Protein AF-A0A2C9LCQ0-F1 (afdb_monomer)

Sequence (180 aa):
MQTNTQSTILKVDMPSDIKMYQDPTRDTKCDIILTFTYGMNLLIDLYFVDIIPLSNDRKSCPTGLEIFDQTGRTYFGSRICMEAWEWEEKHQQAAYKPLVVESSPLTFRLVSDGPYKGQGFRVHLNQFRPYWPCYTREFRCEQVQRCVHDDLTCDGWDDCGDFSDERVNAGCHLLTIRNS

Structure (mmCIF, N/CA/C/O backbone):
data_AF-A0A2C9LCQ0-F1
#
_entry.id   AF-A0A2C9LCQ0-F1
#
loop_
_atom_site.group_PDB
_atom_site.id
_atom_site.type_symbol
_atom_site.label_atom_id
_atom_site.label_alt_id
_atom_site.label_comp_id
_atom_site.label_asym_id
_atom_site.label_entity_id
_atom_site.label_seq_id
_atom_site.pdbx_PDB_ins_code
_atom_site.Cartn_x
_atom_site.Cartn_y
_atom_site.Cartn_z
_atom_site.occupancy
_atom_site.B_iso_or_equiv
_atom_site.auth_seq_id
_atom_site.auth_comp_id
_atom_site.auth_asym_id
_atom_site.auth_atom_id
_atom_site.pdbx_PDB_model_num
ATOM 1 N N . MET A 1 1 ? -13.674 -11.737 -21.341 1.00 31.27 1 MET A N 1
ATOM 2 C CA . MET A 1 1 ? -12.718 -10.613 -21.334 1.00 31.27 1 MET A CA 1
ATOM 3 C C . MET A 1 1 ? -12.107 -10.572 -19.944 1.00 31.27 1 MET A C 1
ATOM 5 O O . MET A 1 1 ? -12.760 -10.097 -19.030 1.00 31.27 1 MET A O 1
ATOM 9 N N . GLN A 1 2 ? -10.946 -11.202 -19.749 1.00 29.55 2 GLN A N 1
ATOM 10 C CA . GLN A 1 2 ? -10.182 -11.055 -18.509 1.00 29.55 2 GLN A CA 1
ATOM 11 C C . GLN A 1 2 ? -9.415 -9.744 -18.635 1.00 29.55 2 GLN A C 1
ATOM 13 O O . GLN A 1 2 ? -8.442 -9.666 -19.380 1.00 29.55 2 GLN A O 1
ATOM 18 N N . THR A 1 3 ? -9.890 -8.700 -17.967 1.00 32.31 3 THR A N 1
ATOM 19 C CA . THR A 1 3 ? -9.030 -7.572 -17.625 1.00 32.31 3 THR A CA 1
ATOM 20 C C . THR A 1 3 ? -8.034 -8.127 -16.619 1.00 32.31 3 THR A C 1
ATOM 22 O O . THR A 1 3 ? -8.378 -8.382 -15.469 1.00 32.31 3 THR A O 1
ATOM 25 N N . ASN A 1 4 ? -6.844 -8.463 -17.103 1.00 43.00 4 ASN A N 1
ATOM 26 C CA . ASN A 1 4 ? -5.744 -8.954 -16.292 1.00 43.00 4 ASN A CA 1
ATOM 27 C C . ASN A 1 4 ? -5.210 -7.747 -15.510 1.00 43.00 4 ASN A C 1
ATOM 29 O O . ASN A 1 4 ? -4.233 -7.129 -15.915 1.00 43.00 4 ASN A O 1
ATOM 33 N N . THR A 1 5 ? -5.943 -7.307 -14.488 1.00 53.16 5 THR A N 1
ATOM 34 C CA . THR A 1 5 ? -5.594 -6.128 -13.694 1.00 53.16 5 THR A CA 1
ATOM 35 C C . THR A 1 5 ? -4.385 -6.484 -12.838 1.00 53.16 5 THR A C 1
ATOM 37 O O . THR A 1 5 ? -4.533 -7.000 -11.733 1.00 53.16 5 THR A O 1
ATOM 40 N N . GLN A 1 6 ? -3.189 -6.279 -13.401 1.00 76.44 6 GLN A N 1
ATOM 41 C CA . GLN A 1 6 ? -1.913 -6.389 -12.687 1.00 76.44 6 GLN A CA 1
ATOM 42 C C . GLN A 1 6 ? -1.747 -5.258 -11.667 1.00 76.44 6 GLN A C 1
ATOM 44 O O . GLN A 1 6 ? -0.969 -5.412 -10.732 1.00 76.44 6 GLN A O 1
ATOM 49 N N . SER A 1 7 ? -2.516 -4.173 -11.823 1.00 88.81 7 SER A N 1
ATOM 50 C CA . SER A 1 7 ? -2.700 -3.115 -10.836 1.00 88.81 7 SER A CA 1
ATOM 51 C C . SER A 1 7 ? -4.176 -2.937 -10.467 1.00 88.81 7 SER A C 1
ATOM 53 O O . SER A 1 7 ? -5.065 -3.189 -11.287 1.00 88.81 7 SER A O 1
ATOM 55 N N . THR A 1 8 ? -4.451 -2.533 -9.226 1.00 91.56 8 THR A N 1
ATOM 56 C CA . THR A 1 8 ? -5.786 -2.151 -8.760 1.00 91.56 8 THR A CA 1
ATOM 57 C C . THR A 1 8 ? -5.719 -1.227 -7.546 1.00 91.56 8 THR A C 1
ATOM 59 O O . THR A 1 8 ? -4.781 -1.269 -6.752 1.00 91.56 8 THR A O 1
ATOM 62 N N . ILE A 1 9 ? -6.790 -0.461 -7.331 1.00 93.50 9 ILE A N 1
ATOM 63 C CA . ILE A 1 9 ? -7.031 0.235 -6.064 1.00 93.50 9 ILE A CA 1
ATOM 64 C C . ILE A 1 9 ? -7.924 -0.642 -5.185 1.00 93.50 9 ILE A C 1
ATOM 66 O O . ILE A 1 9 ? -9.071 -0.928 -5.534 1.00 93.50 9 ILE A O 1
ATOM 70 N N . LEU A 1 10 ? -7.418 -1.048 -4.022 1.00 94.62 10 LEU A N 1
ATOM 71 C CA . LEU A 1 10 ? -8.227 -1.629 -2.957 1.00 94.62 10 LEU A CA 1
ATOM 72 C C . LEU A 1 10 ? -8.795 -0.493 -2.106 1.00 94.62 10 LEU A C 1
ATOM 74 O O . LEU A 1 10 ? -8.056 0.189 -1.398 1.00 94.62 10 LEU A O 1
ATOM 78 N N . LYS A 1 11 ? -10.114 -0.305 -2.157 1.00 95.50 11 LYS A N 1
ATOM 79 C CA . LYS A 1 11 ? -10.839 0.647 -1.311 1.00 95.50 11 LYS A CA 1
ATOM 80 C C . LYS A 1 11 ? -11.686 -0.113 -0.304 1.00 95.50 11 LYS A C 1
ATOM 82 O O . LYS A 1 11 ? -12.555 -0.889 -0.696 1.00 95.50 11 LYS A O 1
ATOM 87 N N . VAL A 1 12 ? -11.459 0.149 0.977 1.00 92.75 12 VAL A N 1
ATOM 88 C CA . VAL A 1 12 ? -12.250 -0.429 2.062 1.00 92.75 12 VAL A CA 1
ATOM 89 C C . VAL A 1 12 ? -12.847 0.708 2.863 1.00 92.75 12 VAL A C 1
ATOM 91 O O . VAL A 1 12 ? -12.154 1.383 3.623 1.00 92.75 12 VAL A O 1
ATOM 94 N N . ASP A 1 13 ? -14.139 0.929 2.645 1.00 89.88 13 ASP A N 1
ATOM 95 C CA . ASP A 1 13 ? -14.901 1.934 3.370 1.00 89.88 13 ASP A CA 1
ATOM 96 C C . ASP A 1 13 ? -15.350 1.381 4.721 1.00 89.88 13 ASP A C 1
ATOM 98 O O . ASP A 1 13 ? -15.830 0.249 4.826 1.00 89.88 13 ASP A O 1
ATOM 102 N N . MET A 1 14 ? -15.230 2.210 5.753 1.00 81.19 14 MET A N 1
ATOM 103 C CA . MET A 1 14 ? -15.783 1.903 7.064 1.00 81.19 14 MET A CA 1
ATOM 104 C C . MET A 1 14 ? -17.216 2.462 7.161 1.00 81.19 14 MET A C 1
ATOM 106 O O . MET A 1 14 ? -17.444 3.635 6.857 1.00 81.19 14 MET A O 1
ATOM 110 N N . PRO A 1 15 ? -18.208 1.641 7.535 1.00 72.38 15 PRO A N 1
ATOM 111 C CA . PRO A 1 15 ? -19.609 2.045 7.571 1.00 72.38 15 PRO A CA 1
ATOM 112 C C . PRO A 1 15 ? -19.874 3.118 8.627 1.00 72.38 15 PRO A C 1
ATOM 114 O O . PRO A 1 15 ? -19.335 3.093 9.731 1.00 72.38 15 PRO A O 1
ATOM 117 N N . SER A 1 16 ? -20.774 4.044 8.294 1.00 64.88 16 SER A N 1
ATOM 118 C CA . SER A 1 16 ? -21.147 5.169 9.157 1.00 64.88 16 SER A CA 1
ATOM 119 C C . SER A 1 16 ? -21.904 4.750 10.423 1.00 64.88 16 SER A C 1
ATOM 121 O O . SER A 1 16 ? -21.830 5.441 11.438 1.00 64.88 16 SER A O 1
ATOM 123 N N . ASP A 1 17 ? -22.619 3.619 10.384 1.00 63.34 17 ASP A N 1
ATOM 124 C CA . ASP A 1 17 ? -23.389 3.097 11.516 1.00 63.34 17 ASP A CA 1
ATOM 125 C C . ASP A 1 17 ? -22.565 2.118 12.362 1.00 63.34 17 ASP A C 1
ATOM 127 O O . ASP A 1 17 ? -22.591 0.897 12.197 1.00 63.34 17 ASP A O 1
ATOM 131 N N . ILE A 1 18 ? -21.866 2.685 13.344 1.00 58.91 18 ILE A N 1
ATOM 132 C CA . ILE A 1 18 ? -20.930 1.984 14.237 1.00 58.91 18 ILE A CA 1
ATOM 133 C C . ILE A 1 18 ? -21.639 0.899 15.079 1.00 58.91 18 ILE A C 1
ATOM 135 O O . ILE A 1 18 ? -21.032 -0.098 15.463 1.00 58.91 18 ILE A O 1
ATOM 139 N N . LYS A 1 19 ? -22.947 1.043 15.342 1.00 60.03 19 LYS A N 1
ATOM 140 C CA . LYS A 1 19 ? -23.708 0.163 16.253 1.00 60.03 19 LYS A CA 1
ATOM 141 C C . LYS A 1 19 ? -23.739 -1.309 15.826 1.00 60.03 19 LYS A C 1
ATOM 143 O O . LYS A 1 19 ? -23.826 -2.171 16.692 1.00 60.03 19 LYS A O 1
ATOM 148 N N . MET A 1 20 ? -23.662 -1.613 14.527 1.00 56.38 20 MET A N 1
ATOM 149 C CA . MET A 1 20 ? -23.669 -3.004 14.042 1.00 56.38 20 MET A CA 1
ATOM 150 C C . MET A 1 20 ? -22.320 -3.719 14.258 1.00 56.38 20 MET A C 1
ATOM 152 O O . MET A 1 20 ? -22.279 -4.946 14.289 1.00 56.38 20 MET A O 1
ATOM 156 N N . TYR A 1 21 ? -21.235 -2.959 14.445 1.00 58.25 21 TYR A N 1
ATOM 157 C CA . TYR A 1 21 ? -19.853 -3.451 14.560 1.00 58.25 21 TYR A CA 1
ATOM 158 C C . TYR A 1 21 ? -19.340 -3.485 16.007 1.00 58.25 21 TYR A C 1
ATOM 160 O O . TYR A 1 21 ? -18.166 -3.740 16.247 1.00 58.25 21 TYR A O 1
ATOM 168 N N . GLN A 1 22 ? -20.224 -3.226 16.975 1.00 61.75 22 GLN A N 1
ATOM 169 C CA . GLN A 1 22 ? -19.933 -3.208 18.414 1.00 61.75 22 GLN A CA 1
ATOM 170 C C . GLN A 1 22 ? -20.501 -4.425 19.156 1.00 61.75 22 GLN A C 1
ATOM 172 O O . GLN A 1 22 ? -20.524 -4.432 20.384 1.00 61.75 22 GLN A O 1
ATOM 177 N N . ASP A 1 23 ? -21.009 -5.427 18.435 1.00 66.31 23 ASP A N 1
ATOM 178 C CA . ASP A 1 23 ? -21.522 -6.657 19.031 1.00 66.31 23 ASP A CA 1
ATOM 179 C C . ASP A 1 23 ? -20.344 -7.539 19.488 1.00 66.31 23 ASP A C 1
ATOM 181 O O . ASP A 1 23 ? -19.647 -8.098 18.639 1.00 66.31 23 ASP A O 1
ATOM 185 N N . PRO A 1 24 ? -20.116 -7.705 20.806 1.00 63.84 24 PRO A N 1
ATOM 186 C CA . PRO A 1 24 ? -18.990 -8.479 21.329 1.00 63.84 24 PRO A CA 1
ATOM 187 C C . PRO A 1 24 ? -19.122 -9.987 21.070 1.00 63.84 24 PRO A C 1
ATOM 189 O O . PRO A 1 24 ? -18.208 -10.743 21.386 1.00 63.84 24 PRO A O 1
ATOM 192 N N . THR A 1 25 ? -20.261 -10.444 20.538 1.00 72.62 25 THR A N 1
ATOM 193 C CA . THR A 1 25 ? -20.488 -11.848 20.169 1.00 72.62 25 THR A CA 1
ATOM 194 C C . THR A 1 25 ? -20.120 -12.161 18.720 1.00 72.62 25 THR A C 1
ATOM 196 O O . THR A 1 25 ? -20.125 -13.329 18.326 1.00 72.62 25 THR A O 1
ATOM 199 N N . ARG A 1 26 ? -19.792 -11.139 17.922 1.00 75.88 26 ARG A N 1
ATOM 200 C CA . ARG A 1 26 ? -19.390 -11.289 16.521 1.00 75.88 26 ARG A CA 1
ATOM 201 C C . ARG A 1 26 ? -17.878 -11.282 16.374 1.00 75.88 26 ARG A C 1
ATOM 203 O O . ARG A 1 26 ? -17.164 -10.721 17.198 1.00 75.88 26 ARG A O 1
ATOM 210 N N . ASP A 1 27 ? -17.409 -11.903 15.297 1.00 80.25 27 ASP A N 1
ATOM 211 C CA . ASP A 1 27 ? -16.007 -11.811 14.910 1.00 80.25 27 ASP A CA 1
ATOM 212 C C . ASP A 1 27 ? -15.645 -10.342 14.658 1.00 80.25 27 ASP A C 1
ATOM 214 O O . ASP A 1 27 ? -16.286 -9.659 13.854 1.00 80.25 27 ASP A O 1
ATOM 218 N N . THR A 1 28 ? -14.646 -9.851 15.387 1.00 85.88 28 THR A N 1
ATOM 219 C CA . THR A 1 28 ? -14.150 -8.478 15.272 1.00 85.88 28 THR A CA 1
ATOM 220 C C . THR A 1 28 ? -13.076 -8.349 14.199 1.00 85.88 28 THR A C 1
ATOM 222 O O . THR A 1 28 ? -12.610 -7.237 13.944 1.00 85.88 28 THR A O 1
ATOM 225 N N . LYS A 1 29 ? -12.672 -9.460 13.567 1.00 90.56 29 LYS A N 1
ATOM 226 C CA . LYS A 1 29 ? -11.634 -9.498 12.540 1.00 90.56 29 LYS A CA 1
ATOM 227 C C . LYS A 1 29 ? -12.244 -9.689 11.160 1.00 90.56 29 LYS A C 1
ATOM 229 O O . LYS A 1 29 ? -13.053 -10.581 10.929 1.00 90.56 29 LYS A O 1
ATOM 234 N N . CYS A 1 30 ? -11.819 -8.856 10.221 1.00 89.44 30 CYS A N 1
ATOM 235 C CA . CYS A 1 30 ? -12.186 -8.971 8.818 1.00 89.44 30 CYS A CA 1
ATOM 236 C C . CYS A 1 30 ? -10.918 -9.002 7.970 1.00 89.44 30 CYS A C 1
ATOM 238 O O . CYS A 1 30 ? -10.186 -8.013 7.912 1.00 89.44 30 CYS A O 1
ATOM 240 N N . ASP A 1 31 ? -10.675 -10.146 7.330 1.00 94.06 31 ASP A N 1
ATOM 241 C CA . ASP A 1 31 ? -9.480 -10.387 6.529 1.00 94.06 31 ASP A CA 1
ATOM 242 C C . ASP A 1 31 ? -9.780 -10.227 5.043 1.00 94.06 31 ASP A C 1
ATOM 244 O O . ASP A 1 31 ? -10.659 -10.885 4.483 1.00 94.06 31 ASP A O 1
ATOM 248 N N . ILE A 1 32 ? -8.983 -9.391 4.390 1.00 95.06 32 ILE A N 1
ATOM 249 C CA . ILE A 1 32 ? -8.891 -9.300 2.940 1.00 95.06 32 ILE A CA 1
ATOM 250 C C . ILE A 1 32 ? -7.553 -9.916 2.558 1.00 95.06 32 ILE A C 1
ATOM 252 O O . ILE A 1 32 ? -6.489 -9.401 2.905 1.00 95.06 32 ILE A O 1
ATOM 256 N N . ILE A 1 33 ? -7.617 -11.048 1.867 1.00 95.75 33 ILE A N 1
ATOM 257 C CA . ILE A 1 33 ? -6.449 -11.853 1.520 1.00 95.75 33 ILE A CA 1
ATOM 258 C C . ILE A 1 33 ? -6.148 -11.638 0.041 1.00 95.75 33 ILE A C 1
ATOM 260 O O . ILE A 1 33 ? -6.943 -12.003 -0.825 1.00 95.75 33 ILE A O 1
ATOM 264 N N . LEU A 1 34 ? -4.989 -11.056 -0.245 1.00 94.38 34 LEU A N 1
ATOM 265 C CA . LEU A 1 34 ? -4.486 -10.860 -1.595 1.00 94.38 34 LEU A CA 1
ATOM 266 C C . LEU A 1 34 ? -3.482 -11.953 -1.932 1.00 94.38 34 LEU A C 1
ATOM 268 O O . LEU A 1 34 ? -2.508 -12.178 -1.214 1.00 94.38 34 LEU A O 1
ATOM 272 N N . THR A 1 35 ? -3.717 -12.613 -3.058 1.00 93.81 35 THR A N 1
ATOM 273 C CA . THR A 1 35 ? -2.786 -13.581 -3.639 1.00 93.81 35 THR A CA 1
ATOM 274 C C . THR A 1 35 ? -2.232 -13.010 -4.932 1.00 93.81 35 THR A C 1
ATOM 276 O O . THR A 1 35 ? -2.948 -12.340 -5.673 1.00 93.81 35 THR A O 1
ATOM 279 N N . PHE A 1 36 ? -0.958 -13.269 -5.196 1.00 92.50 36 PHE A N 1
ATOM 280 C CA . PHE A 1 36 ? -0.295 -12.855 -6.428 1.00 92.50 36 PHE A CA 1
ATOM 281 C C . PHE A 1 36 ? 0.493 -14.016 -7.036 1.00 92.50 36 PHE A C 1
ATOM 283 O O . PHE A 1 36 ? 0.753 -15.032 -6.384 1.00 92.50 36 PHE A O 1
ATOM 290 N N . THR A 1 37 ? 0.818 -13.894 -8.323 1.00 93.25 37 THR A N 1
ATOM 291 C CA . THR A 1 37 ? 1.450 -14.970 -9.101 1.00 93.25 37 THR A CA 1
ATOM 292 C C . THR A 1 37 ? 2.810 -15.341 -8.524 1.00 93.25 37 THR A C 1
ATOM 294 O O . THR A 1 37 ? 3.626 -14.477 -8.205 1.00 93.25 37 THR A O 1
ATOM 297 N N . TYR A 1 38 ? 3.079 -16.644 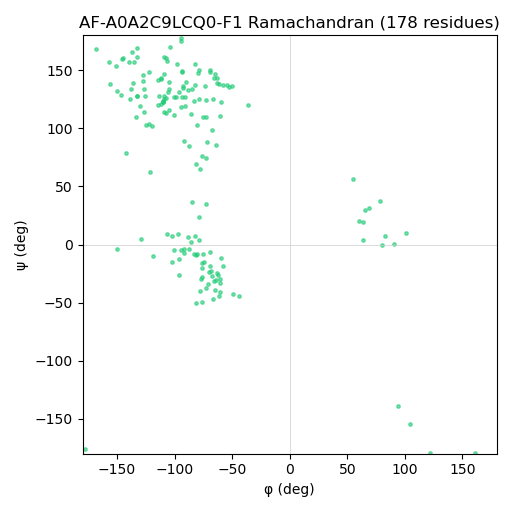-8.465 1.00 91.25 38 TYR A N 1
ATOM 298 C CA . TYR A 1 38 ? 4.377 -17.179 -8.072 1.00 91.25 38 TYR A CA 1
ATOM 299 C C . TYR A 1 38 ? 5.526 -16.570 -8.895 1.00 91.25 38 TYR A C 1
ATOM 301 O O . TYR A 1 38 ? 5.432 -16.460 -10.118 1.00 91.25 38 TYR A O 1
ATOM 309 N N . GLY A 1 39 ? 6.617 -16.204 -8.216 1.00 91.50 39 GLY A N 1
ATOM 310 C CA . GLY A 1 39 ? 7.805 -15.597 -8.829 1.00 91.50 39 GLY A CA 1
ATOM 311 C C . GLY A 1 39 ? 7.686 -14.098 -9.126 1.00 91.50 39 GLY A C 1
ATOM 312 O O . GLY A 1 39 ? 8.638 -13.506 -9.631 1.00 91.50 39 GLY A O 1
ATOM 313 N N . MET A 1 40 ? 6.545 -13.485 -8.813 1.00 93.94 40 MET A N 1
ATOM 314 C CA . MET A 1 40 ? 6.334 -12.040 -8.874 1.00 93.94 40 MET A CA 1
ATOM 315 C C . MET A 1 40 ? 6.295 -11.474 -7.454 1.00 93.94 40 MET A C 1
ATOM 317 O O . MET A 1 40 ? 5.969 -12.195 -6.513 1.00 93.94 40 MET A O 1
ATOM 321 N N . ASN A 1 41 ? 6.563 -10.179 -7.323 1.00 95.69 41 ASN A N 1
ATOM 322 C CA . ASN A 1 41 ? 6.375 -9.445 -6.078 1.00 95.69 41 ASN A CA 1
ATOM 323 C C . ASN A 1 41 ? 5.168 -8.513 -6.20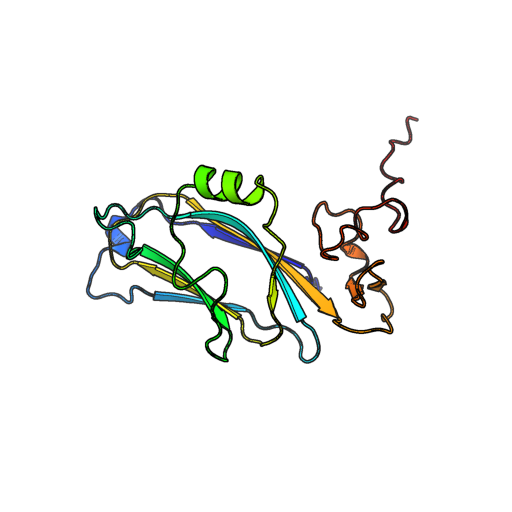9 1.00 95.69 41 ASN A C 1
ATOM 325 O O . ASN A 1 41 ? 4.742 -8.176 -7.317 1.00 95.69 41 ASN A O 1
ATOM 329 N N . LEU A 1 42 ? 4.626 -8.091 -5.073 1.00 95.69 42 LEU A N 1
ATOM 330 C CA . LEU A 1 42 ? 3.557 -7.105 -5.000 1.00 95.69 42 LEU A CA 1
ATOM 331 C C . LEU A 1 42 ? 4.128 -5.816 -4.415 1.00 95.69 42 LEU A C 1
ATOM 333 O O . LEU A 1 42 ? 4.697 -5.830 -3.325 1.00 95.69 42 LEU A O 1
ATOM 337 N N . LEU A 1 43 ? 4.000 -4.711 -5.134 1.00 95.00 43 LEU A N 1
ATOM 338 C CA . LEU A 1 43 ? 4.246 -3.389 -4.588 1.00 95.00 43 LEU A CA 1
ATOM 339 C C . LEU A 1 43 ? 2.910 -2.836 -4.086 1.00 95.00 43 LEU A C 1
ATOM 341 O O . LEU A 1 43 ? 1.876 -2.983 -4.740 1.00 95.00 43 LEU A O 1
ATOM 345 N N . ILE A 1 44 ? 2.926 -2.267 -2.885 1.00 94.56 44 ILE A N 1
ATOM 346 C CA . ILE A 1 44 ? 1.745 -1.683 -2.258 1.00 94.56 44 ILE A CA 1
ATOM 347 C C . ILE A 1 44 ? 2.041 -0.251 -1.832 1.00 94.56 44 ILE A C 1
ATOM 349 O O . ILE A 1 44 ? 3.055 0.020 -1.186 1.00 94.56 44 ILE A O 1
ATOM 353 N N . ASP A 1 45 ? 1.120 0.649 -2.134 1.00 93.00 45 ASP A N 1
ATOM 354 C CA . ASP A 1 45 ? 1.092 1.999 -1.599 1.00 93.00 45 ASP A CA 1
ATOM 355 C C . ASP A 1 45 ? -0.214 2.214 -0.822 1.00 93.00 45 ASP A C 1
ATOM 357 O O . ASP A 1 45 ? -1.290 2.399 -1.387 1.00 93.00 45 ASP A O 1
ATOM 361 N N . LEU A 1 46 ? -0.125 2.161 0.507 1.00 94.00 46 LEU A N 1
ATOM 362 C CA . LEU A 1 46 ? -1.195 2.532 1.427 1.00 94.00 46 LEU A CA 1
ATOM 363 C C . LEU A 1 46 ? -1.302 4.064 1.500 1.00 94.00 46 LEU A C 1
ATOM 365 O O . LEU A 1 46 ? -0.885 4.678 2.471 1.00 94.00 46 LEU A O 1
ATOM 369 N N . TYR A 1 47 ? -1.885 4.692 0.486 1.00 92.12 47 TYR A N 1
ATOM 370 C CA . TYR A 1 47 ? -1.894 6.153 0.353 1.00 92.12 47 TYR A CA 1
ATOM 371 C C . TYR A 1 47 ? -2.979 6.866 1.183 1.00 92.12 47 TYR A C 1
ATOM 373 O O . TYR A 1 47 ? -2.999 8.093 1.267 1.00 92.12 47 TYR A O 1
ATOM 381 N N . PHE A 1 48 ? -3.913 6.131 1.797 1.00 94.06 48 PHE A N 1
ATOM 382 C CA . PHE A 1 48 ? -4.962 6.716 2.638 1.00 94.06 48 PHE A CA 1
ATOM 383 C C . PHE A 1 48 ? -5.338 5.794 3.799 1.00 94.06 48 PHE A C 1
ATOM 385 O O . PHE A 1 48 ? -5.709 4.640 3.578 1.00 94.06 48 PHE A O 1
ATOM 392 N N . VAL A 1 49 ? -5.328 6.331 5.022 1.00 94.25 49 VAL A N 1
ATOM 393 C CA . VAL A 1 49 ? -5.821 5.672 6.239 1.00 94.25 49 VAL A CA 1
ATOM 394 C C . VAL A 1 49 ? -6.581 6.687 7.080 1.00 94.25 49 VAL A C 1
ATOM 396 O O . VAL A 1 49 ? -6.038 7.721 7.442 1.00 94.25 49 VAL A O 1
ATOM 399 N N . ASP A 1 50 ? -7.821 6.366 7.424 1.00 94.69 50 ASP A N 1
ATOM 400 C CA . ASP A 1 50 ? -8.679 7.152 8.305 1.00 94.69 50 ASP A CA 1
ATOM 401 C C . ASP A 1 50 ? -9.494 6.199 9.187 1.00 94.69 50 ASP A C 1
ATOM 403 O O . ASP A 1 50 ? -10.648 5.865 8.902 1.00 94.69 50 ASP A O 1
ATOM 407 N N . ILE A 1 51 ? -8.844 5.687 10.232 1.00 93.06 51 ILE A N 1
ATOM 408 C CA . ILE A 1 51 ? -9.417 4.733 11.188 1.00 93.06 51 ILE A CA 1
ATOM 409 C C . ILE A 1 51 ? -9.069 5.226 12.582 1.00 93.06 51 ILE A C 1
ATOM 411 O O . ILE A 1 51 ? -7.914 5.172 12.997 1.00 93.06 51 ILE A O 1
ATOM 415 N N . ILE A 1 52 ? -10.074 5.704 13.310 1.00 90.81 52 ILE A N 1
ATOM 416 C CA . ILE A 1 52 ? -9.869 6.436 14.556 1.00 90.81 52 ILE A CA 1
ATOM 417 C C . ILE A 1 52 ? -10.673 5.755 15.669 1.00 90.81 52 ILE A C 1
ATOM 419 O O . ILE A 1 52 ? -11.892 5.945 15.745 1.00 90.81 52 ILE A O 1
ATOM 423 N N . PRO A 1 53 ? -10.023 4.985 16.558 1.00 89.94 53 PRO A N 1
ATOM 424 C CA . PRO A 1 53 ? -10.648 4.489 17.775 1.00 89.94 53 PRO A CA 1
ATOM 425 C C . PRO A 1 53 ? -11.238 5.629 18.604 1.00 89.94 53 PRO A C 1
ATOM 427 O O . PRO A 1 53 ? -10.597 6.663 18.807 1.00 89.94 53 PRO A O 1
ATOM 430 N N . LEU A 1 54 ? -12.446 5.426 19.134 1.00 86.38 54 LEU A N 1
ATOM 431 C CA . LEU A 1 54 ? -13.040 6.337 20.120 1.00 86.38 54 LEU A CA 1
ATOM 432 C C . LEU A 1 54 ? -12.609 6.001 21.560 1.00 86.38 54 LEU A C 1
ATOM 434 O O . LEU A 1 54 ? -13.062 6.646 22.503 1.00 86.38 54 LEU A O 1
ATOM 438 N N . SER A 1 55 ? -11.746 4.999 21.746 1.00 82.06 55 SER A N 1
ATOM 439 C CA . SER A 1 55 ? -11.128 4.687 23.034 1.00 82.06 55 SER A CA 1
ATOM 440 C C . SER A 1 55 ? -10.128 5.769 23.453 1.00 82.06 55 SER A C 1
ATOM 442 O O . SER A 1 55 ? -9.424 6.356 22.632 1.00 82.06 55 SER A O 1
ATOM 444 N N . ASN A 1 56 ? -9.998 5.981 24.765 1.00 78.75 56 ASN A N 1
ATOM 445 C CA . ASN A 1 56 ? -8.952 6.853 25.318 1.00 78.75 56 ASN A CA 1
ATOM 446 C C . ASN A 1 56 ? -7.544 6.263 25.130 1.00 78.75 56 ASN A C 1
ATOM 448 O O . ASN A 1 56 ? -6.555 6.992 25.125 1.00 78.75 56 ASN A O 1
ATOM 452 N N . ASP A 1 57 ? -7.449 4.944 24.959 1.00 79.38 57 ASP A N 1
ATOM 453 C CA . ASP A 1 57 ? -6.210 4.271 24.598 1.00 79.38 57 ASP A CA 1
ATOM 454 C C . ASP A 1 57 ? -6.043 4.247 23.074 1.00 79.38 57 ASP A C 1
ATOM 456 O O . ASP A 1 57 ? -6.428 3.293 22.398 1.00 79.38 57 ASP A O 1
ATOM 460 N N . ARG A 1 58 ? -5.492 5.339 22.531 1.00 76.25 58 ARG A N 1
ATOM 461 C CA . ARG A 1 58 ? -5.095 5.423 21.117 1.00 76.25 58 ARG A CA 1
ATOM 462 C C . ARG A 1 58 ? -3.791 4.672 20.826 1.00 76.25 58 ARG A C 1
ATOM 464 O O . ARG A 1 58 ? -3.500 4.407 19.669 1.00 76.25 58 ARG A O 1
ATOM 471 N N . LYS A 1 59 ? -3.001 4.327 21.853 1.00 82.06 59 LYS A N 1
ATOM 472 C CA . LYS A 1 59 ? -1.687 3.690 21.670 1.00 82.06 59 LYS A CA 1
ATOM 473 C C . LYS A 1 59 ? -1.807 2.208 21.343 1.00 82.06 59 LYS A C 1
ATOM 475 O O . LYS A 1 59 ? -1.046 1.720 20.516 1.00 82.06 59 LYS A O 1
ATOM 480 N N . SER A 1 60 ? -2.734 1.497 21.985 1.00 84.69 60 SER A N 1
ATOM 481 C CA . SER A 1 60 ? -2.971 0.077 21.690 1.00 84.69 60 SER A CA 1
ATOM 482 C C . SER A 1 60 ? -3.719 -0.156 20.381 1.00 84.69 60 SER A C 1
ATOM 484 O O . SER A 1 60 ? -3.697 -1.271 19.865 1.00 84.69 60 SER A O 1
ATOM 486 N N . CYS A 1 61 ? -4.338 0.892 19.827 1.00 90.50 61 CYS A N 1
ATOM 487 C CA . CYS A 1 61 ? -5.050 0.839 18.561 1.00 90.50 61 CYS A CA 1
ATOM 488 C C . CYS A 1 61 ? -6.133 -0.262 18.531 1.00 90.50 61 CYS A C 1
ATOM 490 O O . CYS A 1 61 ? -6.099 -1.154 17.687 1.00 90.50 61 CYS A O 1
ATOM 492 N N . PRO A 1 62 ? -7.102 -0.274 19.464 1.00 89.06 62 PRO A N 1
ATOM 493 C CA . PRO A 1 62 ? -8.027 -1.405 19.599 1.00 89.06 62 PRO A CA 1
ATOM 494 C C . PRO A 1 62 ? -8.854 -1.639 18.328 1.00 89.06 62 PRO A C 1
ATOM 496 O O . PRO A 1 62 ? -9.114 -2.781 17.957 1.00 89.06 62 PRO A O 1
ATOM 499 N N . THR A 1 63 ? -9.179 -0.565 17.607 1.00 89.44 63 THR A N 1
ATOM 500 C CA . THR A 1 63 ? -9.713 -0.641 16.248 1.00 89.44 63 THR A CA 1
ATOM 501 C C . THR A 1 63 ? -8.684 -0.135 15.251 1.00 89.44 63 THR A C 1
ATOM 503 O O . THR A 1 63 ? -8.221 0.996 15.360 1.00 89.44 63 THR A O 1
ATOM 506 N N . GLY A 1 64 ? -8.312 -0.952 14.275 1.00 92.62 64 GLY A N 1
ATOM 507 C CA . GLY A 1 64 ? -7.246 -0.588 13.352 1.00 92.62 64 GLY A CA 1
ATOM 508 C C . GLY A 1 64 ? -7.004 -1.625 12.271 1.00 92.62 64 GLY A C 1
ATOM 509 O O . GLY A 1 64 ? -7.712 -2.626 12.171 1.00 92.62 64 GLY A O 1
ATOM 510 N N . LEU A 1 65 ? -5.985 -1.361 11.465 1.00 95.19 65 LEU A N 1
ATOM 511 C CA . LEU A 1 65 ? -5.578 -2.181 10.335 1.00 95.19 65 LEU A CA 1
ATOM 512 C C . LEU A 1 65 ? -4.252 -2.882 10.637 1.00 95.19 65 LEU A C 1
ATOM 514 O O . LEU A 1 65 ? -3.261 -2.233 10.960 1.00 95.19 65 LEU A O 1
ATOM 518 N N . GLU A 1 66 ? -4.224 -4.201 10.510 1.00 96.25 66 GLU A N 1
ATOM 519 C CA . GLU A 1 66 ? -3.004 -5.007 10.516 1.00 96.25 66 GLU A CA 1
ATOM 520 C C . GLU A 1 66 ? -2.703 -5.446 9.082 1.00 96.25 66 GLU A C 1
ATOM 522 O O . GLU A 1 66 ? -3.614 -5.806 8.334 1.00 96.25 66 GLU A O 1
ATOM 527 N N . ILE A 1 67 ? -1.430 -5.430 8.692 1.00 96.69 67 ILE A N 1
ATOM 528 C CA . ILE A 1 67 ? -0.996 -5.887 7.369 1.00 96.69 67 ILE A CA 1
ATOM 529 C C . ILE A 1 67 ? 0.152 -6.862 7.577 1.00 96.69 67 ILE A C 1
ATOM 531 O O . ILE A 1 67 ? 1.172 -6.496 8.158 1.00 96.69 67 ILE A O 1
ATOM 535 N N . PHE A 1 68 ? -0.007 -8.105 7.138 1.00 97.38 68 PHE A N 1
ATOM 536 C CA . PHE A 1 68 ? 1.004 -9.143 7.329 1.00 97.38 68 PHE A CA 1
ATOM 537 C C . PHE A 1 68 ? 0.962 -10.190 6.219 1.00 97.38 68 PHE A C 1
ATOM 539 O O . PHE A 1 68 ? -0.078 -10.412 5.600 1.00 97.38 68 PHE A O 1
ATOM 546 N N . ASP A 1 69 ? 2.094 -10.836 5.959 1.00 96.62 69 ASP A N 1
ATOM 547 C CA . ASP A 1 69 ? 2.167 -11.950 5.013 1.00 96.62 69 ASP A CA 1
ATOM 548 C C . ASP A 1 69 ? 2.020 -13.317 5.709 1.00 96.62 69 ASP A C 1
ATOM 550 O O . ASP A 1 69 ? 1.980 -13.430 6.936 1.00 96.62 69 ASP A O 1
ATOM 554 N N . GLN A 1 70 ? 1.975 -14.388 4.918 1.00 95.06 70 GLN A N 1
ATOM 555 C CA . GLN A 1 70 ? 1.922 -15.770 5.415 1.00 95.06 70 GLN A CA 1
ATOM 556 C C . GLN A 1 70 ? 3.089 -16.192 6.329 1.00 95.06 70 GLN A C 1
ATOM 558 O O . GLN A 1 70 ? 2.969 -17.188 7.039 1.00 95.06 70 GLN A O 1
ATOM 563 N N . THR A 1 71 ? 4.220 -15.478 6.315 1.00 96.38 71 THR A N 1
ATOM 564 C CA . THR A 1 71 ? 5.356 -15.751 7.214 1.00 96.38 71 THR A CA 1
ATOM 565 C C . THR A 1 71 ? 5.165 -15.112 8.589 1.00 96.38 71 THR A C 1
ATOM 567 O O . THR A 1 71 ? 5.943 -15.370 9.505 1.00 96.38 71 THR A O 1
ATOM 570 N N . GLY A 1 72 ? 4.125 -14.286 8.746 1.00 95.44 72 GLY A N 1
ATOM 571 C CA . GLY A 1 72 ? 3.878 -13.481 9.936 1.00 95.44 72 GLY A CA 1
ATOM 572 C C . GLY A 1 72 ? 4.671 -12.175 9.958 1.00 95.44 72 GLY A C 1
ATOM 573 O O . GLY A 1 72 ? 4.641 -11.469 10.967 1.00 95.44 72 GLY A O 1
ATOM 574 N N . ARG A 1 73 ? 5.375 -11.823 8.872 1.00 95.75 73 ARG A N 1
ATOM 575 C CA . ARG A 1 73 ? 6.031 -10.518 8.754 1.00 95.75 73 ARG A CA 1
ATOM 576 C C . ARG A 1 73 ? 4.956 -9.445 8.683 1.00 95.75 73 ARG A C 1
ATOM 578 O O . ARG A 1 73 ? 4.092 -9.500 7.811 1.00 95.75 73 ARG A O 1
ATOM 585 N N . THR A 1 74 ? 5.031 -8.461 9.573 1.00 95.25 74 THR A N 1
ATOM 586 C CA . THR A 1 74 ? 4.096 -7.337 9.580 1.00 95.25 74 THR A CA 1
ATOM 587 C C . THR A 1 74 ? 4.644 -6.151 8.789 1.00 95.25 74 THR A C 1
ATOM 589 O O . THR A 1 74 ? 5.853 -5.908 8.726 1.00 95.25 74 THR A O 1
ATOM 592 N N . TYR A 1 75 ? 3.732 -5.402 8.184 1.00 93.06 75 TYR A N 1
ATOM 593 C CA . TYR A 1 75 ? 3.992 -4.197 7.415 1.00 93.06 75 TYR A CA 1
ATOM 594 C C . TYR A 1 75 ? 3.372 -3.009 8.148 1.00 93.06 75 TYR A C 1
ATOM 596 O O . TYR A 1 75 ? 2.301 -3.122 8.739 1.00 93.06 75 TYR A O 1
ATOM 604 N N . PHE A 1 76 ? 4.066 -1.868 8.138 1.00 89.25 76 PHE A N 1
ATOM 605 C CA . PHE A 1 76 ? 3.656 -0.639 8.837 1.00 89.25 76 PHE A CA 1
ATOM 606 C C . PHE A 1 76 ? 3.500 -0.753 10.371 1.00 89.25 76 PHE A C 1
ATOM 608 O O . PHE A 1 76 ? 2.891 0.114 10.995 1.00 89.25 76 PHE A O 1
ATOM 615 N N . GLY A 1 77 ? 4.107 -1.764 11.000 1.00 87.94 77 GLY A N 1
ATOM 616 C CA . GLY A 1 77 ? 4.076 -1.969 12.453 1.00 87.94 77 GLY A CA 1
ATOM 617 C C . GLY A 1 77 ? 3.131 -3.096 12.864 1.00 87.94 77 GLY A C 1
ATOM 618 O O . GLY A 1 77 ? 2.936 -4.040 12.105 1.00 87.94 77 GLY A O 1
ATOM 619 N N . SER A 1 78 ? 2.608 -3.046 14.092 1.00 88.50 78 SER A N 1
ATOM 620 C CA . SER A 1 78 ? 1.673 -4.056 14.607 1.00 88.50 78 SER A CA 1
ATOM 621 C C . SER A 1 78 ? 0.243 -3.799 14.142 1.00 88.50 78 SER A C 1
ATOM 623 O O . SER A 1 78 ? -0.404 -4.705 13.629 1.00 88.50 78 SER A O 1
ATOM 625 N N . ARG A 1 79 ? -0.245 -2.569 14.325 1.00 92.94 79 ARG A N 1
ATOM 626 C CA . ARG A 1 79 ? -1.597 -2.154 13.958 1.00 92.94 79 ARG A CA 1
ATOM 627 C C . ARG A 1 79 ? -1.653 -0.647 13.743 1.00 92.94 79 ARG A C 1
ATOM 629 O O . ARG A 1 79 ? -1.064 0.116 14.507 1.00 92.94 79 ARG A O 1
ATOM 636 N N . ILE A 1 80 ? -2.363 -0.239 12.701 1.00 92.88 80 ILE A N 1
ATOM 637 C CA . ILE A 1 80 ? -2.447 1.136 12.224 1.00 92.88 80 ILE A CA 1
ATOM 638 C C . ILE A 1 80 ? -3.824 1.709 12.562 1.00 92.88 80 ILE A C 1
ATOM 640 O O . ILE A 1 80 ? -4.850 1.152 12.174 1.00 92.88 80 ILE A O 1
ATOM 644 N N . CYS A 1 81 ? -3.845 2.851 13.236 1.00 92.44 81 CYS A N 1
ATOM 645 C CA . CYS A 1 81 ? -5.012 3.713 13.367 1.00 92.44 81 CYS A CA 1
ATOM 646 C C . CYS A 1 81 ? -4.528 5.143 13.503 1.00 92.44 81 CYS A C 1
ATOM 648 O O . CYS A 1 81 ? -3.607 5.427 14.271 1.00 92.44 81 CYS A O 1
ATOM 650 N N . MET A 1 82 ? -5.139 6.023 12.730 1.00 92.00 82 MET A N 1
ATOM 651 C CA . MET A 1 82 ? -4.840 7.441 12.713 1.00 92.00 82 MET A CA 1
ATOM 652 C C . MET A 1 82 ? -5.906 8.191 11.939 1.00 92.00 82 MET A C 1
ATOM 654 O O . MET A 1 82 ? -6.733 7.590 11.244 1.00 92.00 82 MET A O 1
ATOM 658 N N . GLU A 1 83 ? -5.866 9.508 12.076 1.00 92.94 83 GLU A N 1
ATOM 659 C CA . GLU A 1 83 ? -6.686 10.401 11.270 1.00 92.94 83 GLU A CA 1
ATOM 660 C C . GLU A 1 83 ? -6.063 10.584 9.875 1.00 92.94 83 GLU A C 1
ATOM 662 O O . GLU A 1 83 ? -4.840 10.554 9.723 1.00 92.94 83 GLU A O 1
ATOM 667 N N . ALA A 1 84 ? -6.899 10.820 8.858 1.00 94.19 84 ALA A N 1
ATOM 668 C CA . ALA A 1 84 ? -6.446 10.989 7.469 1.00 94.19 84 ALA A CA 1
ATOM 669 C C . ALA A 1 84 ? -5.282 11.982 7.304 1.00 94.19 84 ALA A C 1
ATOM 671 O O . ALA A 1 84 ? -4.328 11.715 6.576 1.00 94.19 84 ALA A O 1
ATOM 672 N N . TRP A 1 85 ? -5.350 13.119 7.999 1.00 92.06 85 TRP A N 1
ATOM 673 C CA . TRP A 1 85 ? -4.342 14.173 7.900 1.00 92.06 85 TRP A CA 1
ATOM 674 C C . TRP A 1 85 ? -3.010 13.781 8.559 1.00 92.06 85 TRP A C 1
ATOM 676 O O . TRP A 1 85 ? -1.958 14.148 8.045 1.00 92.06 85 TRP A O 1
ATOM 686 N N . GLU A 1 86 ? -3.032 12.997 9.647 1.00 91.75 86 GLU A N 1
ATOM 687 C CA . GLU A 1 86 ? -1.815 12.480 10.298 1.00 91.75 86 GLU A CA 1
ATOM 688 C C . GLU A 1 86 ? -1.075 11.525 9.349 1.00 91.75 86 GLU A C 1
ATOM 690 O O . GLU A 1 86 ? 0.157 11.532 9.264 1.00 91.75 86 GLU A O 1
ATOM 695 N N . TRP A 1 87 ? -1.833 10.711 8.605 1.00 90.56 87 TRP A N 1
ATOM 696 C CA . TRP A 1 87 ? -1.277 9.814 7.595 1.00 90.56 87 TRP A CA 1
ATOM 697 C C . TRP A 1 87 ? -0.674 10.585 6.424 1.00 90.56 87 TRP A C 1
ATOM 699 O O . TRP A 1 87 ? 0.457 10.302 6.023 1.00 90.56 87 TRP A O 1
ATOM 709 N N . GLU A 1 88 ? -1.402 11.574 5.906 1.00 87.31 88 GLU A N 1
ATOM 710 C CA . GLU A 1 88 ? -0.963 12.413 4.792 1.00 87.31 88 GLU A CA 1
ATOM 711 C C . GLU A 1 88 ? 0.311 13.200 5.137 1.00 87.31 88 GLU A C 1
ATOM 713 O O . GLU A 1 88 ? 1.274 13.188 4.371 1.00 87.31 88 GLU A O 1
ATOM 718 N N . GLU A 1 89 ? 0.383 13.798 6.328 1.00 87.56 89 GLU A N 1
ATOM 719 C CA . GLU A 1 89 ? 1.580 14.502 6.794 1.00 87.56 89 GLU A CA 1
ATOM 720 C C . GLU A 1 89 ? 2.792 13.555 6.871 1.00 87.56 89 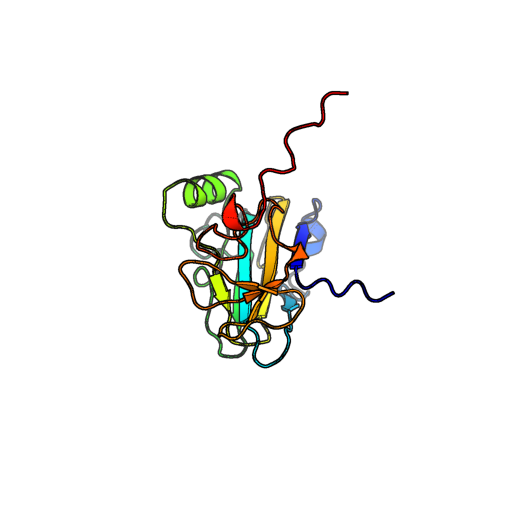GLU A C 1
ATOM 722 O O . GLU A 1 89 ? 3.889 13.889 6.414 1.00 87.56 89 GLU A O 1
ATOM 727 N N . LYS A 1 90 ? 2.589 12.320 7.351 1.00 82.38 90 LYS A N 1
ATOM 728 C CA . LYS A 1 90 ? 3.636 11.288 7.377 1.00 82.38 90 LYS A CA 1
ATOM 729 C C . LYS A 1 90 ? 4.106 10.874 5.974 1.00 82.38 90 LYS A C 1
ATOM 731 O O . LYS A 1 90 ? 5.275 10.517 5.820 1.00 82.38 90 LYS A O 1
ATOM 736 N N . HIS A 1 91 ? 3.236 10.930 4.962 1.00 78.44 91 HIS A N 1
ATOM 737 C CA . HIS A 1 91 ? 3.604 10.676 3.560 1.00 78.44 91 HIS A CA 1
ATOM 738 C C . HIS A 1 91 ? 4.422 11.828 2.974 1.00 78.44 91 HIS A C 1
ATOM 740 O O . HIS A 1 91 ? 5.386 11.595 2.247 1.00 78.44 91 HIS A O 1
ATOM 746 N N . GLN A 1 92 ? 4.086 13.067 3.336 1.00 73.44 92 GLN A N 1
ATOM 747 C CA . GLN A 1 92 ? 4.738 14.272 2.821 1.00 73.44 92 GLN A CA 1
ATOM 748 C C . GLN A 1 92 ? 6.122 14.536 3.450 1.00 73.44 92 GLN A C 1
ATOM 750 O O . GLN A 1 92 ? 6.997 15.097 2.793 1.00 73.44 92 GLN A O 1
ATOM 755 N N . GLN A 1 93 ? 6.374 14.097 4.691 1.00 66.00 93 GLN A N 1
ATOM 756 C CA . GLN A 1 93 ? 7.611 14.378 5.447 1.00 66.00 93 GLN A CA 1
ATOM 757 C C . GLN A 1 93 ? 8.857 13.523 5.076 1.00 66.00 93 GLN A C 1
ATOM 759 O O . GLN A 1 93 ? 9.811 13.452 5.846 1.00 66.00 93 GLN A O 1
ATOM 764 N N . ALA A 1 94 ? 8.925 12.960 3.862 1.00 52.75 94 ALA A N 1
ATOM 765 C CA . ALA A 1 94 ? 10.169 12.493 3.214 1.00 52.75 94 ALA A CA 1
ATOM 766 C C . ALA A 1 94 ? 10.797 11.133 3.625 1.00 52.75 94 ALA A C 1
ATOM 768 O O . ALA A 1 94 ? 12.020 10.984 3.589 1.00 52.75 94 ALA A O 1
ATOM 769 N N . ALA A 1 95 ? 10.005 10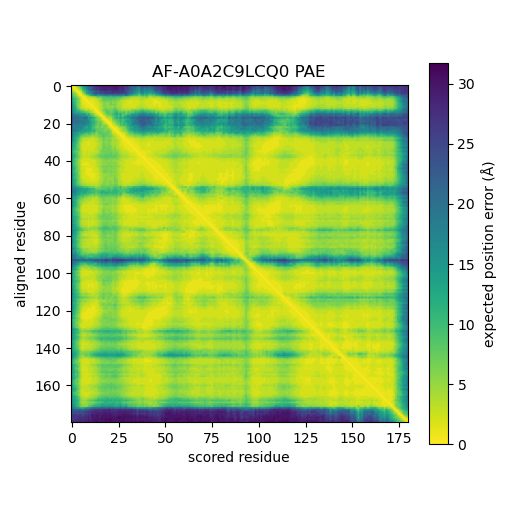.091 3.913 1.00 56.84 95 ALA A N 1
ATOM 770 C CA . ALA A 1 95 ? 10.536 8.711 3.968 1.00 56.84 95 ALA A CA 1
ATOM 771 C C . ALA A 1 95 ? 9.544 7.597 3.592 1.00 56.84 95 ALA A C 1
ATOM 773 O O . ALA A 1 95 ? 9.930 6.425 3.562 1.00 56.84 95 ALA A O 1
ATOM 774 N N . TYR A 1 96 ? 8.279 7.929 3.331 1.00 69.56 96 TYR A N 1
ATOM 775 C CA . TYR A 1 96 ? 7.308 6.928 2.922 1.00 69.56 96 TYR A CA 1
ATOM 776 C C . TYR A 1 96 ? 7.605 6.491 1.482 1.00 69.56 96 TYR A C 1
ATOM 778 O O . TYR A 1 96 ? 7.718 7.320 0.581 1.00 69.56 96 TYR A O 1
ATOM 786 N N . LYS A 1 97 ? 7.780 5.185 1.288 1.00 76.69 97 LYS A N 1
ATOM 787 C CA . LYS A 1 97 ? 7.957 4.554 -0.019 1.00 76.69 97 LYS A CA 1
ATOM 788 C C . LYS A 1 97 ? 6.949 3.419 -0.142 1.00 76.69 97 LYS A C 1
ATOM 790 O O . LYS A 1 97 ? 6.724 2.741 0.869 1.00 76.69 97 LYS A O 1
ATOM 795 N N . PRO A 1 98 ? 6.420 3.161 -1.349 1.00 87.38 98 PRO A N 1
ATOM 796 C CA . PRO A 1 98 ? 5.659 1.951 -1.606 1.00 87.38 98 PRO A CA 1
ATOM 797 C C . PRO A 1 98 ? 6.441 0.718 -1.127 1.00 87.38 98 PRO A C 1
ATOM 799 O O . PRO A 1 98 ? 7.662 0.619 -1.300 1.00 87.38 98 PRO A O 1
ATOM 802 N N . LEU A 1 99 ? 5.754 -0.204 -0.457 1.00 91.12 99 LEU A N 1
ATOM 803 C CA . LEU A 1 99 ? 6.367 -1.384 0.141 1.00 91.12 99 LEU A CA 1
ATOM 804 C C . LEU A 1 99 ? 6.376 -2.542 -0.848 1.00 91.12 99 LEU A C 1
ATOM 806 O O . LEU A 1 99 ? 5.388 -2.795 -1.526 1.00 91.12 99 LEU A O 1
ATOM 810 N N . VAL A 1 100 ? 7.478 -3.289 -0.873 1.00 94.12 100 VAL A N 1
ATOM 811 C CA . VAL A 1 100 ? 7.583 -4.539 -1.630 1.00 94.12 100 VAL A CA 1
ATOM 812 C C . VAL A 1 100 ? 7.241 -5.717 -0.723 1.00 94.12 100 VAL A C 1
ATOM 814 O O . VAL A 1 100 ? 7.827 -5.901 0.349 1.00 94.12 100 VAL A O 1
ATOM 817 N N . VAL A 1 101 ? 6.303 -6.533 -1.182 1.00 95.81 101 VAL A N 1
ATOM 818 C CA . VAL A 1 101 ? 5.864 -7.776 -0.560 1.00 95.81 101 VAL A CA 1
ATOM 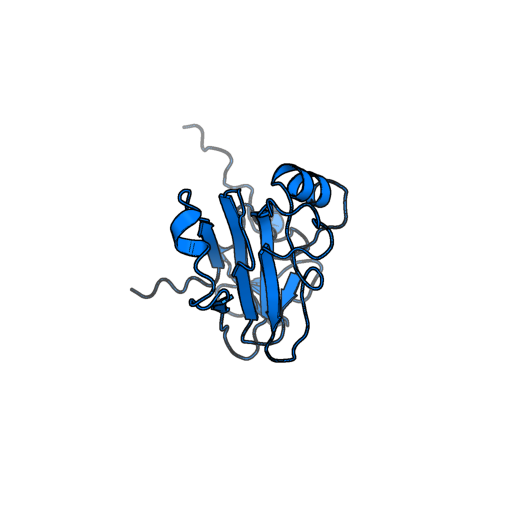819 C C . VAL A 1 101 ? 6.289 -8.936 -1.452 1.00 95.81 101 VAL A C 1
ATOM 821 O O . VAL A 1 101 ? 5.917 -9.017 -2.620 1.00 95.81 101 VAL A O 1
ATOM 824 N N . GLU A 1 102 ? 7.092 -9.835 -0.890 1.00 95.62 102 GLU A N 1
ATOM 825 C CA . GLU A 1 102 ? 7.698 -10.968 -1.610 1.00 95.62 102 GLU A CA 1
ATOM 826 C C . GLU A 1 102 ? 6.970 -12.290 -1.323 1.00 95.62 102 GLU A C 1
ATOM 828 O O . GLU A 1 102 ? 7.151 -13.282 -2.023 1.00 95.62 102 GLU A O 1
ATOM 833 N N . SER A 1 103 ? 6.140 -12.313 -0.275 1.00 95.69 103 SER A N 1
ATOM 834 C CA . SER A 1 103 ? 5.466 -13.511 0.213 1.00 95.69 103 SER A CA 1
ATOM 835 C C . SER A 1 103 ? 3.954 -13.397 0.029 1.00 95.69 103 SER A C 1
ATOM 837 O O . SER A 1 103 ? 3.320 -12.486 0.557 1.00 95.69 103 SER A O 1
ATOM 839 N N . SER A 1 104 ? 3.379 -14.327 -0.735 1.00 94.75 104 SER A N 1
ATOM 840 C CA . SER A 1 104 ? 1.937 -14.430 -0.991 1.00 94.75 104 SER A CA 1
ATOM 841 C C . SER A 1 104 ? 1.339 -15.586 -0.188 1.00 94.75 104 SER A C 1
ATOM 843 O O . SER A 1 104 ? 1.882 -16.685 -0.288 1.00 94.75 104 SER A O 1
ATOM 845 N N . PRO A 1 105 ? 0.193 -15.419 0.499 1.00 96.38 105 PRO A N 1
ATOM 846 C CA . PRO A 1 105 ? -0.666 -14.234 0.469 1.00 96.38 105 PRO A CA 1
ATOM 847 C C . PRO A 1 105 ? -0.227 -13.088 1.390 1.00 96.38 105 PRO A C 1
ATOM 849 O O . PRO A 1 105 ? 0.381 -13.306 2.440 1.00 96.38 105 PRO A O 1
ATOM 852 N N . LEU A 1 106 ? -0.653 -11.878 1.017 1.00 96.75 106 LEU A N 1
ATOM 853 C CA . LEU A 1 106 ? -0.684 -10.687 1.865 1.00 96.75 106 LEU A CA 1
ATOM 854 C C . LEU A 1 106 ? -2.087 -10.530 2.461 1.00 96.75 106 LEU A C 1
ATOM 856 O O . LEU A 1 106 ? -3.075 -10.570 1.733 1.00 96.75 106 LEU A O 1
ATOM 860 N N . THR A 1 107 ? -2.185 -10.323 3.768 1.00 97.19 107 THR A N 1
ATOM 861 C CA . THR A 1 107 ? -3.460 -10.150 4.473 1.00 97.19 107 THR A CA 1
ATOM 862 C C . THR A 1 107 ? -3.580 -8.734 5.017 1.00 97.19 107 THR A C 1
ATOM 864 O O . THR A 1 107 ? -2.706 -8.276 5.750 1.00 97.19 107 THR A O 1
ATOM 867 N N . PHE A 1 108 ? -4.689 -8.072 4.694 1.00 96.69 108 PHE A N 1
ATOM 868 C CA . PHE A 1 108 ? -5.160 -6.855 5.351 1.00 96.69 108 PHE A CA 1
ATOM 869 C C . PHE A 1 108 ? -6.254 -7.258 6.332 1.00 96.69 108 PHE A C 1
ATOM 871 O O . PHE A 1 108 ? -7.326 -7.692 5.915 1.00 96.69 108 PHE A O 1
ATOM 878 N N . ARG A 1 109 ? -5.989 -7.132 7.629 1.00 95.19 109 ARG A N 1
ATOM 879 C CA . ARG A 1 109 ? -6.939 -7.467 8.687 1.00 95.19 109 ARG A CA 1
ATOM 880 C C . ARG A 1 109 ? -7.432 -6.200 9.358 1.00 95.19 109 ARG A C 1
ATOM 882 O O . ARG A 1 109 ? -6.677 -5.528 10.058 1.00 95.19 109 ARG A O 1
ATOM 889 N N . LEU A 1 110 ? -8.714 -5.904 9.197 1.00 92.31 110 LEU A N 1
ATOM 890 C CA . LEU A 1 110 ? -9.391 -4.933 10.046 1.00 92.31 110 LEU A CA 1
ATOM 891 C C . LEU A 1 110 ? -9.739 -5.597 11.373 1.00 92.31 110 LEU A C 1
ATOM 893 O O . LEU A 1 110 ? -10.397 -6.634 11.391 1.00 92.31 110 LEU A O 1
ATOM 897 N N . VAL A 1 111 ? -9.308 -4.988 12.471 1.00 90.88 111 VAL A N 1
ATOM 898 C CA . VAL A 1 111 ? -9.682 -5.385 13.829 1.00 90.88 111 VAL A CA 1
ATOM 899 C C . VAL A 1 111 ? -10.610 -4.324 14.395 1.00 90.88 111 VAL A C 1
ATOM 901 O O . VAL A 1 111 ? -10.267 -3.147 14.361 1.00 90.88 111 VAL A O 1
ATOM 904 N N . SER A 1 112 ? -11.770 -4.726 14.910 1.00 86.38 112 SER A N 1
ATOM 905 C CA . SER A 1 112 ? -12.815 -3.847 15.443 1.00 86.38 112 SER A CA 1
ATOM 906 C C . SER A 1 112 ? -13.114 -4.159 16.911 1.00 86.38 112 SER A C 1
ATOM 908 O O . SER A 1 112 ? -14.237 -4.516 17.261 1.00 86.38 112 SER A O 1
ATOM 910 N N . ASP A 1 113 ? -12.128 -3.991 17.797 1.00 86.06 113 ASP A N 1
ATOM 911 C CA . ASP A 1 113 ? -12.308 -4.234 19.240 1.00 86.06 113 ASP A CA 1
ATOM 912 C C . ASP A 1 113 ? -12.891 -3.009 19.982 1.00 86.06 113 ASP A C 1
ATOM 914 O O . ASP A 1 113 ? -12.504 -2.694 21.110 1.00 86.06 113 ASP A O 1
ATOM 918 N N . GLY A 1 114 ? -13.803 -2.262 19.349 1.00 80.31 114 GLY A N 1
ATOM 919 C CA . GLY A 1 114 ? -14.425 -1.089 19.960 1.00 80.31 114 GLY A CA 1
ATOM 920 C C . GLY A 1 114 ? -15.085 -0.107 18.986 1.00 80.31 114 GLY A C 1
ATOM 921 O O . GLY A 1 114 ? -15.105 -0.320 17.775 1.00 80.31 114 GLY A O 1
ATOM 922 N N . PRO A 1 115 ? -15.659 0.990 19.515 1.00 81.38 115 PRO A N 1
ATOM 923 C CA . PRO A 1 115 ? -16.169 2.085 18.702 1.00 81.38 115 PRO A CA 1
ATOM 924 C C . PRO A 1 115 ? -15.047 2.773 17.916 1.00 81.38 115 PRO A C 1
ATOM 926 O O . PRO A 1 115 ? -13.993 3.091 18.469 1.00 81.38 115 PRO A O 1
ATOM 929 N N . TYR A 1 116 ? -15.327 3.118 16.664 1.00 85.88 116 TYR A N 1
ATOM 930 C CA . TYR A 1 116 ? -14.420 3.871 15.804 1.00 85.88 116 TYR A CA 1
ATOM 931 C C . TYR A 1 116 ? -15.169 4.947 15.014 1.00 85.88 116 TYR A C 1
ATOM 933 O O . TYR A 1 116 ? -16.393 4.925 14.921 1.00 85.88 116 TYR A O 1
ATOM 941 N N . LYS A 1 117 ? -14.425 5.877 14.421 1.00 87.75 117 LYS A N 1
ATOM 942 C CA . LYS A 1 117 ? -14.883 6.772 13.350 1.00 87.75 117 LYS A CA 1
ATOM 943 C C . LYS A 1 117 ? -13.848 6.791 12.218 1.00 87.75 117 LYS A C 1
ATOM 945 O O . LYS A 1 117 ? -12.726 6.326 12.413 1.00 87.75 117 LYS A O 1
ATOM 950 N N . GLY A 1 118 ? -14.218 7.369 11.080 1.00 89.81 118 GLY A N 1
ATOM 951 C CA . GLY A 1 118 ? -13.334 7.560 9.927 1.00 89.81 118 GLY A CA 1
ATOM 952 C C . GLY A 1 118 ? -13.864 6.890 8.661 1.00 89.81 118 GLY A C 1
ATOM 953 O O . GLY A 1 118 ? -14.952 6.314 8.664 1.00 89.81 118 GLY A O 1
ATOM 954 N N . GLN A 1 119 ? -13.113 7.011 7.573 1.00 91.69 119 GLN A N 1
ATOM 955 C CA . GLN A 1 119 ? -13.506 6.570 6.233 1.00 91.69 119 GLN A CA 1
ATOM 956 C C . GLN A 1 119 ? -12.905 5.224 5.809 1.00 91.69 119 GLN A C 1
ATOM 958 O O . GLN A 1 119 ? -13.266 4.721 4.747 1.00 91.69 119 GLN A O 1
ATOM 963 N N . GLY A 1 120 ? -12.026 4.619 6.611 1.00 93.06 120 GLY A N 1
ATOM 964 C CA . GLY A 1 120 ? -11.365 3.356 6.275 1.00 93.06 120 GLY A CA 1
ATOM 965 C C . GLY A 1 120 ? -10.009 3.571 5.612 1.00 93.06 120 GLY A C 1
ATOM 966 O O . GLY A 1 120 ? -9.240 4.417 6.058 1.00 93.06 120 GLY A O 1
ATOM 967 N N . PHE A 1 121 ? -9.672 2.791 4.586 1.00 94.88 121 PHE A N 1
ATOM 968 C CA . PHE A 1 121 ? -8.346 2.858 3.964 1.00 94.88 121 PHE A CA 1
ATOM 969 C C . PHE A 1 121 ? -8.373 2.598 2.456 1.00 94.88 121 PHE A C 1
ATOM 971 O O . PHE A 1 121 ? -9.324 2.022 1.915 1.00 94.88 121 PHE A O 1
ATOM 978 N N . ARG A 1 122 ? -7.322 3.054 1.767 1.00 95.50 122 ARG A N 1
ATOM 979 C CA . ARG A 1 122 ? -7.132 2.846 0.328 1.00 95.50 122 ARG A CA 1
ATOM 980 C C . ARG A 1 122 ? -5.694 2.458 0.034 1.00 95.50 122 ARG A C 1
ATOM 982 O O . ARG A 1 122 ? -4.773 3.019 0.623 1.00 95.50 122 ARG A O 1
ATOM 989 N N . VAL A 1 123 ? -5.530 1.501 -0.871 1.00 95.25 123 VAL A N 1
ATOM 990 C CA . VAL A 1 123 ? -4.230 0.950 -1.251 1.00 95.25 123 VAL A CA 1
ATOM 991 C C . VAL A 1 123 ? -4.143 0.895 -2.766 1.00 95.25 123 VAL A C 1
ATOM 993 O O . VAL A 1 123 ? -5.037 0.331 -3.395 1.00 95.25 123 VAL A O 1
ATOM 996 N N . HIS A 1 124 ? -3.086 1.456 -3.341 1.00 95.00 124 HIS A N 1
ATOM 997 C CA . HIS A 1 124 ? -2.679 1.148 -4.704 1.00 95.00 124 HIS A CA 1
ATOM 998 C C . HIS A 1 124 ? -1.814 -0.109 -4.676 1.00 95.00 124 HIS A C 1
ATOM 1000 O O . HIS A 1 124 ? -0.960 -0.266 -3.803 1.00 95.00 124 HIS A O 1
ATOM 1006 N N . LEU A 1 125 ? -2.087 -1.042 -5.574 1.00 94.56 125 LEU A N 1
ATOM 1007 C CA . LEU A 1 125 ? -1.451 -2.348 -5.603 1.00 94.56 125 LEU A CA 1
ATOM 1008 C C . LEU A 1 125 ? -1.022 -2.609 -7.030 1.00 94.56 125 LEU A C 1
ATOM 1010 O O . LEU A 1 125 ? -1.886 -2.593 -7.898 1.00 94.56 125 LEU A O 1
ATOM 1014 N N . ASN A 1 126 ? 0.237 -2.957 -7.257 1.00 94.50 126 ASN A N 1
ATOM 1015 C CA . ASN A 1 126 ? 0.679 -3.445 -8.553 1.00 94.50 126 ASN A CA 1
ATOM 1016 C C . ASN A 1 126 ? 1.636 -4.628 -8.400 1.00 94.50 126 ASN A C 1
ATOM 1018 O O . ASN A 1 126 ? 2.561 -4.659 -7.586 1.00 94.50 126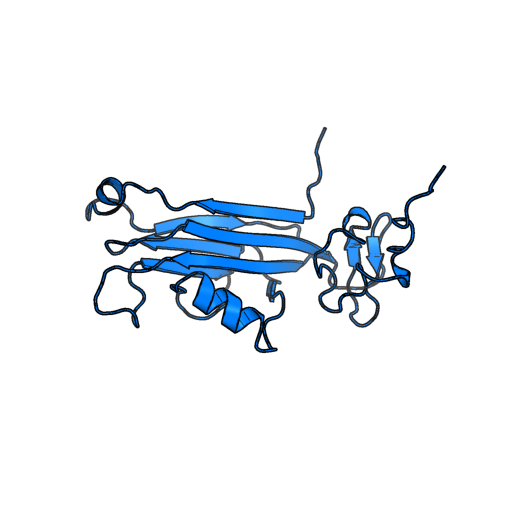 ASN A O 1
ATOM 1022 N N . GLN A 1 127 ? 1.381 -5.657 -9.190 1.00 94.94 127 GLN A N 1
ATOM 1023 C CA . GLN A 1 127 ? 2.212 -6.839 -9.253 1.00 94.94 127 GLN A CA 1
ATOM 1024 C C . GLN A 1 127 ? 3.309 -6.632 -10.296 1.00 94.94 127 GLN A C 1
ATOM 1026 O O . GLN A 1 127 ? 3.037 -6.225 -11.423 1.00 94.94 127 GLN A O 1
ATOM 1031 N N . PHE A 1 128 ? 4.549 -6.962 -9.943 1.00 95.12 128 PHE A N 1
ATOM 1032 C CA . PHE A 1 128 ? 5.703 -6.706 -10.797 1.00 95.12 128 PHE A CA 1
ATOM 1033 C C . PHE A 1 128 ? 6.697 -7.869 -10.771 1.00 95.12 128 PHE A C 1
ATOM 1035 O O . PHE A 1 128 ? 6.746 -8.669 -9.830 1.00 95.12 128 PHE A O 1
ATOM 1042 N N . ARG A 1 129 ? 7.514 -7.975 -11.820 1.00 95.19 129 ARG A N 1
ATOM 1043 C CA . ARG A 1 129 ? 8.617 -8.934 -11.859 1.00 95.19 129 ARG A CA 1
ATOM 1044 C C . ARG A 1 129 ? 9.831 -8.348 -11.139 1.00 95.19 129 ARG A C 1
ATOM 1046 O O . ARG A 1 129 ? 10.327 -7.306 -11.564 1.00 95.19 129 ARG A O 1
ATOM 1053 N N . PRO A 1 130 ? 10.379 -9.022 -10.118 1.00 95.00 130 PRO A N 1
ATOM 1054 C CA . PRO A 1 130 ? 11.488 -8.480 -9.335 1.00 95.00 130 PRO A CA 1
ATOM 1055 C C . PRO A 1 130 ? 12.878 -8.667 -9.964 1.00 95.00 130 PRO A C 1
ATOM 1057 O O . PRO A 1 130 ? 13.870 -8.383 -9.301 1.00 95.00 130 PRO A O 1
ATOM 1060 N N . TYR A 1 131 ? 12.965 -9.154 -11.209 1.00 91.06 131 TYR A N 1
ATOM 1061 C CA . TYR A 1 131 ? 14.228 -9.451 -11.891 1.00 91.06 131 TYR A CA 1
ATOM 1062 C C . TYR A 1 131 ? 14.160 -9.166 -13.399 1.00 91.06 131 TYR A C 1
ATOM 1064 O O . TYR A 1 131 ? 13.092 -9.144 -14.007 1.00 91.06 131 TYR A O 1
ATOM 1072 N N . TRP A 1 132 ? 15.334 -9.026 -14.012 1.00 87.12 132 TRP A N 1
ATOM 1073 C CA . TRP A 1 132 ? 15.546 -8.929 -15.461 1.00 87.12 132 TRP A CA 1
ATOM 1074 C C . TRP A 1 132 ? 15.836 -10.323 -16.070 1.00 87.12 132 TRP A C 1
ATOM 1076 O O . TRP A 1 132 ? 16.471 -11.134 -15.391 1.00 87.12 132 TRP A O 1
ATOM 1086 N N . PRO A 1 133 ? 15.478 -10.628 -17.339 1.00 93.12 133 PRO A N 1
ATOM 1087 C CA . PRO A 1 133 ? 14.869 -9.770 -18.359 1.00 93.12 133 PRO A CA 1
ATOM 1088 C C . PRO A 1 133 ? 13.366 -9.551 -18.222 1.00 93.12 133 PRO A C 1
ATOM 1090 O O . PRO A 1 133 ? 12.639 -10.452 -17.812 1.00 93.12 133 PRO A O 1
ATOM 1093 N N . CYS A 1 134 ? 12.914 -8.362 -18.631 1.00 94.00 134 CYS A N 1
ATOM 1094 C CA . CYS A 1 134 ? 11.491 -8.076 -18.792 1.00 94.00 134 CYS A CA 1
ATOM 1095 C C . CYS A 1 134 ? 10.918 -8.859 -19.982 1.00 94.00 134 CYS A C 1
ATOM 1097 O O . CYS A 1 134 ? 11.627 -9.153 -20.951 1.00 94.00 134 CYS A O 1
ATOM 1099 N N . TYR A 1 135 ? 9.637 -9.210 -19.908 1.00 92.44 135 TYR A N 1
ATOM 1100 C CA . TYR A 1 135 ? 8.930 -9.905 -20.984 1.00 92.44 135 TYR A CA 1
ATOM 1101 C C . TYR A 1 135 ? 8.200 -8.907 -21.879 1.00 92.44 135 TYR A C 1
ATOM 1103 O O . TYR A 1 135 ? 8.246 -7.697 -21.682 1.00 92.44 135 TYR A O 1
ATOM 1111 N N . THR A 1 136 ? 7.552 -9.421 -22.922 1.00 91.50 136 THR A N 1
ATOM 1112 C CA . THR A 1 136 ? 6.674 -8.608 -23.763 1.00 91.50 136 THR A CA 1
ATOM 1113 C C . THR A 1 136 ? 5.573 -7.979 -22.905 1.00 91.50 136 THR A C 1
ATOM 1115 O O . THR A 1 136 ? 4.979 -8.682 -22.090 1.00 91.50 136 THR A O 1
ATOM 1118 N N . ARG A 1 137 ? 5.276 -6.696 -23.152 1.00 91.94 137 ARG A N 1
ATOM 1119 C CA . ARG A 1 137 ? 4.337 -5.859 -22.378 1.00 91.94 137 ARG A CA 1
ATOM 1120 C C . ARG A 1 137 ? 4.786 -5.498 -20.968 1.00 91.94 137 ARG A C 1
ATOM 1122 O O . ARG A 1 137 ? 3.980 -5.345 -20.057 1.00 91.94 137 ARG A O 1
ATOM 1129 N N . GLU A 1 138 ? 6.091 -5.377 -20.783 1.00 94.06 138 GLU A N 1
ATOM 1130 C CA . GLU A 1 138 ? 6.640 -4.856 -19.544 1.00 94.06 138 GLU A CA 1
ATOM 1131 C C . GLU A 1 138 ? 7.612 -3.719 -19.807 1.00 94.06 138 GLU A C 1
ATOM 1133 O O . GLU A 1 138 ? 8.434 -3.763 -20.728 1.00 94.06 138 GLU A O 1
ATOM 1138 N N . PHE A 1 139 ? 7.536 -2.726 -18.935 1.00 93.88 139 PHE A N 1
ATOM 1139 C CA . PHE A 1 139 ? 8.470 -1.631 -18.831 1.00 93.88 139 PHE A CA 1
ATOM 1140 C C . PHE A 1 139 ? 9.562 -1.970 -17.811 1.00 93.88 139 PHE A C 1
ATOM 1142 O O . PHE A 1 139 ? 9.302 -2.509 -16.733 1.00 93.88 139 PHE A O 1
ATOM 1149 N N . ARG A 1 140 ? 10.813 -1.663 -18.163 1.00 95.25 140 ARG A N 1
ATOM 1150 C CA . ARG A 1 140 ? 11.973 -1.855 -17.292 1.00 95.25 140 ARG A CA 1
ATOM 1151 C C . ARG A 1 140 ? 12.210 -0.582 -16.489 1.00 95.25 140 ARG A C 1
ATOM 1153 O O . ARG A 1 140 ? 12.576 0.432 -17.078 1.00 95.25 140 ARG A O 1
ATOM 1160 N N . CYS A 1 141 ? 12.140 -0.685 -15.168 1.00 94.75 141 CYS A N 1
ATOM 1161 C CA . CYS A 1 141 ? 12.494 0.423 -14.290 1.00 94.75 141 CYS A CA 1
ATOM 1162 C C . CYS A 1 141 ? 13.990 0.777 -14.404 1.00 94.75 141 CYS A C 1
ATOM 1164 O O . CYS A 1 141 ? 14.842 -0.085 -14.657 1.00 94.75 141 CYS A O 1
ATOM 1166 N N . GLU A 1 142 ? 14.319 2.059 -14.261 1.00 92.81 142 GLU A N 1
ATOM 1167 C CA . GLU A 1 142 ? 15.645 2.581 -14.610 1.00 92.81 142 GLU A CA 1
ATOM 1168 C C . GLU A 1 142 ? 16.731 2.251 -13.583 1.00 92.81 142 GLU A C 1
ATOM 1170 O O . GLU A 1 142 ? 17.820 1.799 -13.952 1.00 92.81 142 GLU A O 1
ATOM 1175 N N . GLN A 1 143 ? 16.467 2.511 -12.301 1.00 88.50 143 GLN A N 1
ATOM 1176 C CA . GLN A 1 143 ? 17.456 2.419 -11.223 1.00 88.50 143 GLN A CA 1
ATOM 1177 C C . GLN A 1 143 ? 17.404 1.077 -10.498 1.00 88.50 143 GLN A C 1
ATOM 1179 O O . GLN A 1 143 ? 18.407 0.631 -9.936 1.00 88.50 143 GLN A O 1
ATOM 1184 N N . VAL A 1 144 ? 16.246 0.422 -10.515 1.00 86.19 144 VAL A N 1
ATOM 1185 C CA . VAL A 1 144 ? 16.008 -0.864 -9.857 1.00 86.19 144 VAL A CA 1
ATOM 1186 C C . VAL A 1 144 ? 15.801 -1.970 -10.890 1.00 86.19 144 VAL A C 1
ATOM 1188 O O . VAL A 1 144 ? 15.184 -1.767 -11.930 1.00 86.19 144 VAL A O 1
ATOM 1191 N N . GLN A 1 145 ? 16.318 -3.173 -10.621 1.00 87.94 145 GLN A N 1
ATOM 1192 C CA . GLN A 1 145 ? 16.167 -4.323 -11.523 1.00 87.94 145 GLN A CA 1
ATOM 1193 C C . GLN A 1 145 ? 14.774 -4.954 -11.411 1.00 87.94 145 GLN A C 1
ATOM 1195 O O . GLN A 1 145 ? 14.644 -6.095 -10.982 1.00 87.94 145 GLN A O 1
ATOM 1200 N N . ARG A 1 146 ? 13.731 -4.221 -11.798 1.00 93.19 146 ARG A N 1
ATOM 1201 C CA . ARG A 1 146 ? 12.355 -4.718 -11.797 1.00 93.19 146 ARG A CA 1
ATOM 1202 C C . ARG A 1 146 ? 11.622 -4.351 -13.082 1.00 93.19 146 ARG A C 1
ATOM 1204 O O . ARG A 1 146 ? 12.011 -3.408 -13.771 1.00 93.19 146 ARG A O 1
ATOM 1211 N N . CYS A 1 147 ? 10.580 -5.112 -13.389 1.00 95.50 147 CYS A N 1
ATOM 1212 C CA . CYS A 1 147 ? 9.747 -4.907 -14.564 1.00 95.50 147 CYS A CA 1
ATOM 1213 C C . CYS A 1 147 ? 8.283 -4.794 -14.153 1.00 95.50 147 CYS A C 1
ATOM 1215 O O . CYS A 1 147 ? 7.767 -5.671 -13.457 1.00 95.50 147 CYS A O 1
ATOM 1217 N N . VAL A 1 148 ? 7.637 -3.727 -14.598 1.00 94.69 148 VAL A N 1
ATOM 1218 C CA . VAL A 1 148 ? 6.216 -3.435 -14.367 1.00 94.69 148 VAL A CA 1
ATOM 1219 C C . VAL A 1 148 ? 5.473 -3.601 -15.683 1.00 94.69 148 VAL A C 1
ATOM 1221 O O . VAL A 1 148 ? 6.107 -3.618 -16.737 1.00 94.69 148 VAL A O 1
ATOM 1224 N N . HIS A 1 149 ? 4.154 -3.760 -15.661 1.00 94.12 149 HIS A N 1
ATOM 1225 C CA . HIS A 1 149 ? 3.392 -3.804 -16.910 1.00 94.12 149 HIS A CA 1
ATOM 1226 C C . HIS A 1 149 ? 3.515 -2.466 -17.655 1.00 94.12 149 HIS A C 1
ATOM 1228 O O . HIS A 1 149 ? 3.565 -1.416 -17.024 1.00 94.12 149 HIS A O 1
ATOM 1234 N N . ASP A 1 150 ? 3.576 -2.485 -18.985 1.00 92.19 150 ASP A N 1
ATOM 1235 C CA . ASP A 1 150 ? 3.705 -1.253 -19.779 1.00 92.19 150 ASP A CA 1
ATOM 1236 C C . ASP A 1 150 ? 2.470 -0.338 -19.682 1.00 92.19 150 ASP A C 1
ATOM 1238 O O . ASP A 1 150 ? 2.621 0.876 -19.668 1.00 92.19 150 ASP A O 1
ATOM 1242 N N . ASP A 1 151 ? 1.268 -0.898 -19.512 1.00 91.81 151 ASP A N 1
ATOM 1243 C CA . ASP A 1 151 ? 0.048 -0.116 -19.211 1.00 91.81 151 ASP A CA 1
ATOM 1244 C C . ASP A 1 151 ? 0.121 0.713 -17.904 1.00 91.81 151 ASP A C 1
ATOM 1246 O O . ASP A 1 151 ? -0.763 1.535 -17.677 1.00 91.81 151 ASP A O 1
ATOM 1250 N N . LEU A 1 152 ? 1.129 0.494 -17.046 1.00 93.38 152 LEU A N 1
ATOM 1251 C CA . LEU A 1 152 ? 1.336 1.244 -15.796 1.00 93.38 152 LEU A CA 1
ATOM 1252 C C . LEU A 1 152 ? 2.242 2.465 -15.973 1.00 93.38 152 LEU A C 1
ATOM 1254 O O . LEU A 1 152 ? 2.451 3.214 -15.035 1.00 93.38 152 LEU A O 1
ATOM 1258 N N . THR A 1 153 ? 2.796 2.690 -17.166 1.00 93.12 153 THR A N 1
ATOM 1259 C CA . THR A 1 153 ? 3.545 3.925 -17.412 1.00 93.12 153 THR A CA 1
ATOM 1260 C C . THR A 1 153 ? 2.594 5.108 -17.545 1.00 93.12 153 THR A C 1
ATOM 1262 O O . THR A 1 153 ? 1.627 5.040 -18.311 1.00 93.12 153 THR A O 1
ATOM 1265 N N . CYS A 1 154 ? 2.938 6.226 -16.914 1.00 92.56 154 CYS A N 1
ATOM 1266 C CA . CYS A 1 154 ? 2.203 7.487 -16.970 1.00 92.56 154 CYS A CA 1
ATOM 1267 C C . CYS A 1 154 ? 0.806 7.420 -16.335 1.00 92.56 154 CYS A C 1
ATOM 1269 O O . CYS A 1 154 ? -0.106 8.125 -16.790 1.00 92.56 154 CYS A O 1
ATOM 1271 N N . ASP A 1 155 ? 0.613 6.560 -15.335 1.00 91.38 155 ASP A N 1
ATOM 1272 C CA . ASP A 1 155 ? -0.679 6.362 -14.672 1.00 91.38 155 ASP A CA 1
ATOM 1273 C C . ASP A 1 155 ? -0.845 7.215 -13.397 1.00 91.38 155 ASP A C 1
ATOM 1275 O O . ASP A 1 155 ? -1.939 7.294 -12.825 1.00 91.38 155 ASP A O 1
ATOM 1279 N N . GLY A 1 156 ? 0.212 7.936 -13.011 1.00 90.56 156 GLY A N 1
ATOM 1280 C CA . GLY A 1 156 ? 0.270 8.796 -11.837 1.00 90.56 156 GLY A CA 1
ATOM 1281 C C . GLY A 1 156 ? 0.755 8.105 -10.560 1.00 90.56 156 GLY A C 1
ATOM 1282 O O . GLY A 1 156 ? 0.835 8.785 -9.531 1.00 90.56 156 GLY A O 1
ATOM 1283 N N . TRP A 1 157 ? 1.089 6.814 -10.601 1.00 92.25 157 TRP A N 1
ATOM 1284 C CA . TRP A 1 157 ? 1.641 6.056 -9.480 1.00 92.25 157 TRP A CA 1
ATOM 1285 C C . TRP A 1 157 ? 3.116 5.718 -9.695 1.00 92.25 157 TRP A C 1
ATOM 1287 O O . TRP A 1 157 ? 3.573 5.496 -10.805 1.00 92.25 157 TRP A O 1
ATOM 1297 N N . ASP A 1 158 ? 3.888 5.675 -8.604 1.00 92.31 158 ASP A N 1
ATOM 1298 C CA . ASP A 1 158 ? 5.281 5.213 -8.645 1.00 92.31 158 ASP A CA 1
ATOM 1299 C C . ASP A 1 158 ? 5.340 3.679 -8.620 1.00 92.31 158 ASP A C 1
ATOM 1301 O O . ASP A 1 158 ? 5.758 3.050 -7.636 1.00 92.31 158 ASP A O 1
ATOM 1305 N N . ASP A 1 159 ? 4.907 3.071 -9.716 1.00 93.56 159 ASP A N 1
ATOM 1306 C CA . ASP A 1 159 ? 4.864 1.632 -9.902 1.00 93.56 159 ASP A CA 1
ATOM 1307 C C . ASP A 1 159 ? 6.236 1.028 -10.160 1.00 93.56 159 ASP A C 1
ATOM 1309 O O . ASP A 1 159 ? 6.352 -0.198 -10.077 1.00 93.56 159 ASP A O 1
ATOM 1313 N N . CYS A 1 160 ? 7.285 1.837 -10.354 1.00 92.31 160 CYS A N 1
ATOM 1314 C CA . CYS A 1 160 ? 8.695 1.443 -10.350 1.00 92.31 160 CYS A CA 1
ATOM 1315 C C . CYS A 1 160 ? 9.436 1.656 -9.013 1.00 92.31 160 CYS A C 1
ATOM 1317 O O . CYS A 1 160 ? 10.516 1.087 -8.808 1.00 92.31 160 CYS A O 1
ATOM 1319 N N . GLY A 1 161 ? 8.867 2.388 -8.054 1.00 89.69 161 GLY A N 1
ATOM 1320 C CA . GLY A 1 161 ? 9.505 2.759 -6.780 1.00 89.69 161 GLY A CA 1
ATOM 1321 C C . GLY A 1 161 ? 10.746 3.660 -6.918 1.00 89.69 161 GLY A C 1
ATOM 1322 O O . GLY A 1 161 ? 11.440 3.917 -5.928 1.00 89.69 161 GLY A O 1
ATOM 1323 N N . ASP A 1 162 ? 11.064 4.069 -8.146 1.00 90.75 162 ASP A N 1
ATOM 1324 C CA . ASP A 1 162 ? 12.113 5.018 -8.530 1.00 90.75 162 ASP A CA 1
ATOM 1325 C C . ASP A 1 162 ? 11.580 6.128 -9.462 1.00 90.75 162 ASP A C 1
ATOM 1327 O O . ASP A 1 162 ? 12.346 6.990 -9.920 1.00 90.75 162 ASP A O 1
ATOM 1331 N N . PHE A 1 163 ? 10.262 6.129 -9.691 1.00 91.44 163 PHE A N 1
ATOM 1332 C CA . PHE A 1 163 ? 9.483 7.051 -10.505 1.00 91.44 163 PHE A CA 1
ATOM 1333 C C . PHE A 1 163 ? 9.840 7.039 -11.997 1.00 91.44 163 PHE A C 1
ATOM 1335 O O . PHE A 1 163 ? 9.637 8.039 -12.683 1.00 91.44 163 PHE A O 1
ATOM 1342 N N . SER A 1 164 ? 10.491 5.989 -12.506 1.00 93.94 164 SER A N 1
ATOM 1343 C CA . SER A 1 164 ? 10.955 5.957 -13.902 1.00 93.94 164 SER A CA 1
ATOM 1344 C C . SER A 1 164 ? 9.857 5.687 -14.932 1.00 93.94 164 SER A C 1
ATOM 1346 O O . SER A 1 164 ? 9.940 6.196 -16.049 1.00 93.94 164 SER A O 1
ATOM 1348 N N . ASP A 1 165 ? 8.827 4.951 -14.541 1.00 93.75 165 ASP A N 1
ATOM 1349 C CA . ASP A 1 165 ? 7.569 4.715 -15.253 1.00 93.75 165 ASP A CA 1
ATOM 1350 C C . ASP A 1 165 ? 6.727 5.979 -15.469 1.00 93.75 165 ASP A C 1
ATOM 1352 O O . ASP A 1 165 ? 6.010 6.068 -16.460 1.00 93.75 165 ASP A O 1
ATOM 1356 N N . GLU A 1 166 ? 6.907 6.997 -14.628 1.00 93.88 166 GLU A N 1
ATOM 1357 C CA . GLU A 1 166 ? 6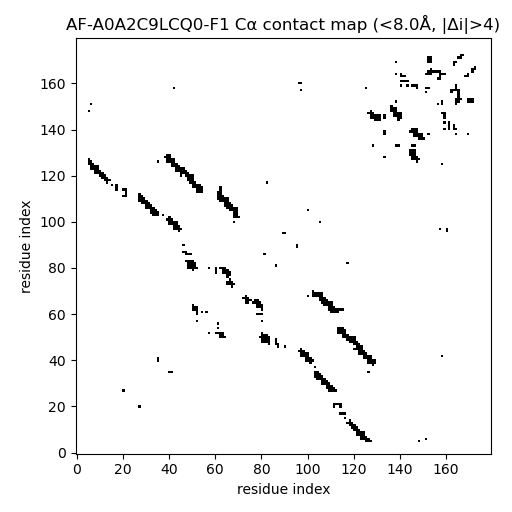.204 8.286 -14.718 1.00 93.88 166 GLU A CA 1
ATOM 1358 C C . GLU A 1 166 ? 7.016 9.381 -15.431 1.00 93.88 166 GLU A C 1
ATOM 1360 O O . GLU A 1 166 ? 6.667 10.568 -15.438 1.00 93.88 166 GLU A O 1
ATOM 1365 N N . ARG A 1 167 ? 8.152 9.015 -16.035 1.00 92.31 167 ARG A N 1
ATOM 1366 C CA . ARG A 1 167 ? 9.072 9.963 -16.677 1.00 92.31 167 ARG A CA 1
ATOM 1367 C C . ARG A 1 167 ? 8.987 9.948 -18.194 1.00 92.31 167 ARG A C 1
ATOM 1369 O O . ARG A 1 167 ? 8.434 9.078 -18.853 1.00 92.31 167 ARG A O 1
ATOM 1376 N N . VAL A 1 168 ? 9.655 10.941 -18.767 1.00 89.25 168 VAL A N 1
ATOM 1377 C CA . VAL A 1 168 ? 9.907 11.107 -20.204 1.00 89.25 168 VAL A CA 1
ATOM 1378 C C . VAL A 1 168 ? 10.344 9.818 -20.890 1.00 89.25 168 VAL A C 1
ATOM 1380 O O . VAL A 1 168 ? 9.878 9.514 -21.984 1.00 89.25 168 VAL A O 1
ATOM 1383 N N . ASN A 1 169 ? 11.250 9.082 -20.247 1.00 87.25 169 ASN A N 1
ATOM 1384 C CA . ASN A 1 169 ? 11.871 7.888 -20.805 1.00 87.25 169 ASN A CA 1
ATOM 1385 C C . ASN A 1 169 ? 10.886 6.715 -20.904 1.00 87.25 169 ASN A C 1
ATOM 1387 O O . ASN A 1 169 ? 11.059 5.863 -21.773 1.00 87.25 169 ASN A O 1
ATOM 1391 N N . ALA A 1 170 ? 9.831 6.716 -20.085 1.00 89.69 170 ALA A N 1
ATOM 1392 C CA . ALA A 1 170 ? 8.679 5.829 -20.220 1.00 89.69 170 ALA A CA 1
ATOM 1393 C C . ALA A 1 170 ? 7.668 6.304 -21.283 1.00 89.69 170 ALA A C 1
ATOM 1395 O O . ALA A 1 170 ? 6.766 5.565 -21.657 1.00 89.69 170 ALA A O 1
ATOM 1396 N N . GLY A 1 171 ? 7.840 7.511 -21.835 1.00 88.81 171 GLY A N 1
ATOM 1397 C CA . GLY A 1 171 ? 6.973 8.078 -22.871 1.00 88.81 171 GLY A CA 1
ATOM 1398 C C . GLY A 1 171 ? 5.948 9.098 -22.366 1.00 88.81 171 GLY A C 1
ATOM 1399 O O . GLY A 1 171 ? 5.109 9.545 -23.154 1.00 88.81 171 GLY A O 1
ATOM 1400 N N . CYS A 1 172 ? 6.042 9.548 -21.107 1.00 86.62 172 CYS A N 1
ATOM 1401 C CA . CYS A 1 172 ? 5.066 10.435 -20.447 1.00 86.62 172 CYS A CA 1
ATOM 1402 C C . CYS A 1 172 ? 5.071 11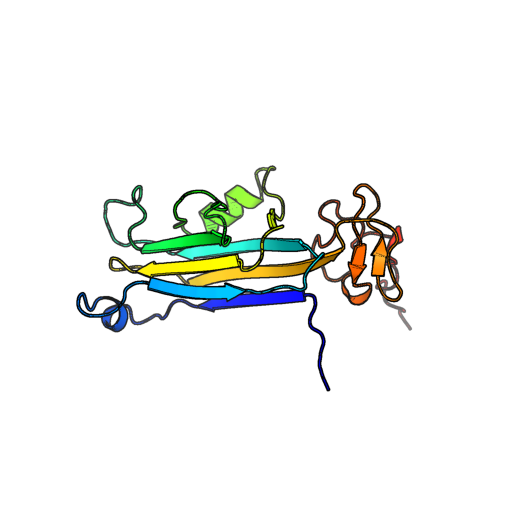.906 -20.917 1.00 86.62 172 CYS A C 1
ATOM 1404 O O . CYS A 1 172 ? 4.834 12.841 -20.155 1.00 86.62 172 CYS A O 1
ATOM 1406 N N . HIS A 1 173 ? 5.332 12.150 -22.200 1.00 73.88 173 HIS A N 1
ATOM 1407 C CA . HIS A 1 173 ? 5.361 13.482 -22.818 1.00 73.88 173 HIS A CA 1
ATOM 1408 C C . HIS A 1 173 ? 4.345 13.684 -23.942 1.00 73.88 173 HIS A C 1
ATOM 1410 O O . HIS A 1 173 ? 4.107 14.817 -24.369 1.00 73.88 173 HIS A O 1
ATOM 1416 N N . LEU A 1 174 ? 3.689 12.611 -24.386 1.00 60.09 174 LEU A N 1
ATOM 1417 C CA . LEU A 1 174 ? 2.670 12.673 -25.435 1.00 60.09 174 LEU A CA 1
ATOM 1418 C C . LEU A 1 174 ? 1.296 13.173 -24.942 1.00 60.09 174 LEU A C 1
ATOM 1420 O O . LEU A 1 174 ? 0.367 13.262 -25.738 1.00 60.09 174 LEU A O 1
ATOM 1424 N N . LEU A 1 175 ? 1.177 13.570 -23.667 1.00 56.12 175 LEU A N 1
ATOM 1425 C CA . LEU A 1 175 ? -0.009 14.233 -23.103 1.00 56.12 175 LEU A CA 1
ATOM 1426 C C . LEU A 1 175 ? 0.014 15.768 -23.247 1.00 56.12 175 LEU A C 1
ATOM 1428 O O . LEU A 1 175 ? -0.882 16.451 -22.749 1.00 56.12 175 LEU A O 1
ATOM 1432 N N . THR A 1 176 ? 0.990 16.342 -23.963 1.00 45.88 176 THR A N 1
ATOM 1433 C CA . THR A 1 176 ? 0.842 17.723 -24.441 1.00 45.88 176 THR A CA 1
ATOM 1434 C C . THR A 1 176 ? -0.180 17.739 -25.574 1.00 45.88 176 THR A C 1
ATOM 1436 O O . THR A 1 176 ? 0.039 17.201 -26.657 1.00 45.88 176 THR A O 1
ATOM 1439 N N . ILE A 1 177 ? -1.342 18.315 -25.270 1.00 50.84 177 ILE A N 1
ATOM 1440 C CA . ILE A 1 177 ? -2.488 18.529 -26.154 1.00 50.84 177 ILE A CA 1
ATOM 1441 C C . ILE A 1 177 ? -2.000 18.853 -27.575 1.00 50.84 177 ILE A C 1
ATOM 1443 O O . ILE A 1 177 ? -1.332 19.867 -27.791 1.00 50.84 177 ILE A O 1
ATOM 1447 N N . ARG A 1 178 ? -2.369 18.024 -28.563 1.00 48.00 178 ARG A N 1
ATOM 1448 C CA . ARG A 1 178 ? -2.427 18.477 -29.958 1.00 48.00 178 ARG A CA 1
ATOM 1449 C C . ARG A 1 178 ? -3.508 19.552 -30.020 1.00 48.00 178 ARG A C 1
ATOM 1451 O O . ARG A 1 178 ? -4.669 19.244 -30.276 1.00 48.00 178 ARG A O 1
ATOM 1458 N N . ASN A 1 179 ? -3.140 20.797 -29.722 1.00 41.56 179 ASN A N 1
ATOM 1459 C CA . ASN A 1 179 ? -3.980 21.937 -30.052 1.00 41.56 179 ASN A CA 1
ATOM 1460 C C . ASN A 1 179 ? -4.127 21.910 -31.574 1.00 41.56 179 ASN A C 1
ATOM 1462 O O . ASN A 1 179 ? -3.139 22.034 -32.300 1.00 41.56 179 ASN A O 1
ATOM 1466 N N . SER A 1 180 ? -5.348 21.590 -32.000 1.00 46.53 180 SER A N 1
ATOM 1467 C CA . SER A 1 180 ? -5.787 21.626 -33.394 1.00 46.53 180 SER A CA 1
ATOM 1468 C C . SER A 1 180 ? -5.812 23.060 -33.904 1.00 46.53 180 SER A C 1
ATOM 1470 O O . SER A 1 180 ? -6.079 23.962 -33.077 1.00 46.53 180 SER A O 1
#

Radius of gyration: 18.63 Å; Cα contacts (8 Å, |Δi|>4): 364; chains: 1; bounding box: 41×39×59 Å

pLDDT: mean 85.61, std 14.47, range [29.55, 97.38]

Nearest PDB structures (foldseek):
  6f1h-assembly2_C 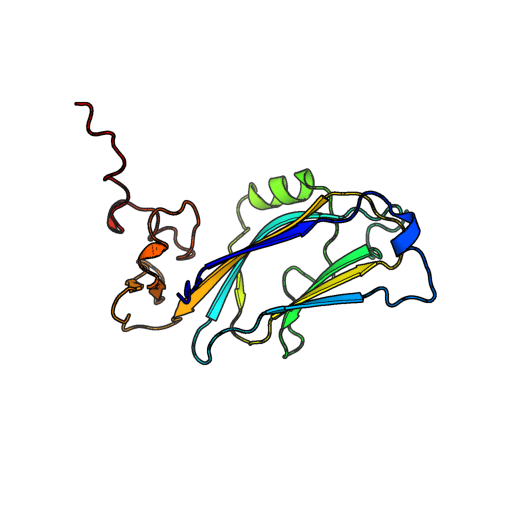 TM=7.294E-01  e=1.921E-04  Homo sapiens
  6f39-assembly1_A  TM=6.913E-01  e=2.152E-03  Homo sapiens
  3hjr-assembly1_A  TM=3.071E-01  e=1.454E-02  Aeromonas sobria
  7y5q-assembly1_B  TM=3.359E-01  e=2.284E+00  Escherichia coli K-12
  1al0-assembly1_G  TM=1.882E-01  e=2.414E-01  Sinsheimervirus phiX174

InterPro domains:
  IPR002172 Low-density lipoprotein (LDL) receptor class A repeat [PF00057] (134-172)
  IPR002172 Low-density lipoprotein (LDL) receptor class A repeat [PS50068] (133-173)
  IPR002172 Low-density lipoprotein (LDL) receptor class A repeat [SM00192] (133-174)
  IPR002172 Low-density lipoprotein (LDL) receptor class A repeat [cd00112] (134-167)
  IPR023415 Low-density lipoprotein (LDL) receptor class A, conserved site [PS01209] (147-172)
  IPR036055 LDL receptor-like superfamily [G3DSA:4.10.400.10] (133-176)
  IPR036055 LDL receptor-like superfamily [SSF57424] (129-167)
  IPR042333 LRAD2/Mig-13-like [PTHR24652] (16-173)

Solvent-accessible surface area (backbone atoms only — not comparable to full-atom values): 10391 Å² total; per-residue (Å²): 134,84,79,81,67,52,52,50,74,51,74,46,74,45,73,89,68,51,77,79,58,59,50,88,89,51,84,45,67,48,77,48,77,46,75,69,62,88,89,38,30,38,39,36,34,76,80,40,43,16,29,34,46,70,52,90,60,65,84,79,29,54,22,22,41,29,35,34,30,76,86,66,54,59,49,91,54,80,57,42,52,40,50,48,66,62,47,49,50,53,51,70,74,75,75,67,67,69,44,80,42,77,55,71,40,37,32,43,33,39,35,36,71,45,64,57,50,57,59,26,39,34,30,44,36,37,50,30,36,69,46,76,78,63,58,92,71,39,36,71,33,78,90,47,65,32,19,30,50,43,88,50,40,58,69,86,53,63,76,50,77,75,46,38,32,55,26,66,90,55,53,56,60,78,81,64,74,83,79,125

Foldseek 3Di:
DPPVCLKDKDFDWDDPPQVVQAPPVDAQKDKDKDFDDPQKKKWKDFLFAAKFAPDPPVPVCQWFKWKAAPVRDTDPPGTDHDHRVVSNVVVVPPDDFTDIGNGPIIMIMTGRRHGIDTTGTMMIMGIWRQADDDDPQWDAQDPHHIIGGLVQQCPPDPPVSVCRSPDVVSVVPVPPDPPD

Mean predicted aligned error: 7.03 Å

Organism: Biomphalaria glabrata (NCBI:txid6526)

Secondary structure (DSSP, 8-state):
-----SEEEEEEEPPS-GGGG--TTS--EEEEEE---TT-EEEEEEEEEEEEE-SS--SS-SEEEEEEETT--EEEEEEE-B-HHHHHHHHHTS---PEEE-SS-EEEEEEESS-EEEEEEEEEEEEEBSSSSP-TTEEEPSSSS-EEEGGGTTSSS-TTSSS-TTSGGGTTTTTS----